Protein AF-A0A538LKR3-F1 (afdb_monomer_lite)

Structure (mmCIF, N/CA/C/O backbone):
data_AF-A0A538LKR3-F1
#
_entry.id   AF-A0A538LKR3-F1
#
loop_
_atom_site.group_PDB
_atom_site.id
_atom_site.type_symbol
_atom_site.label_atom_id
_atom_site.label_alt_id
_atom_site.label_comp_id
_atom_site.label_asym_id
_atom_site.label_entity_id
_atom_site.label_seq_id
_atom_site.pdbx_PDB_ins_code
_atom_site.Cartn_x
_atom_site.Cartn_y
_atom_site.Cartn_z
_atom_site.occupancy
_atom_site.B_iso_or_equiv
_atom_site.auth_seq_id
_atom_site.auth_comp_id
_atom_site.auth_asym_id
_atom_site.auth_atom_id
_atom_site.pdbx_PDB_model_num
ATOM 1 N N . MET A 1 1 ? -20.207 -31.626 34.978 1.00 33.91 1 MET A N 1
ATOM 2 C CA . MET A 1 1 ? -19.934 -33.040 35.337 1.00 33.91 1 MET A CA 1
ATOM 3 C C . MET A 1 1 ? -20.297 -33.873 34.110 1.00 33.91 1 MET A C 1
ATOM 5 O O . MET A 1 1 ? -21.432 -33.757 33.696 1.00 33.91 1 MET A O 1
ATOM 9 N N . GLY A 1 2 ? -19.471 -34.631 33.392 1.00 30.22 2 GLY A N 1
ATOM 10 C CA . GLY A 1 2 ? -18.113 -35.141 33.570 1.00 30.22 2 GLY A CA 1
ATOM 11 C C . GLY A 1 2 ? -18.067 -36.587 33.031 1.00 30.22 2 GLY A C 1
ATOM 12 O O . GLY A 1 2 ? -18.877 -37.388 33.490 1.00 30.22 2 GLY A O 1
ATOM 13 N N . ARG A 1 3 ? -17.077 -36.884 32.160 1.00 31.75 3 ARG A N 1
ATOM 14 C CA . ARG A 1 3 ? -16.625 -38.181 31.562 1.00 31.75 3 ARG A CA 1
ATOM 15 C C . ARG A 1 3 ? -17.165 -38.513 30.153 1.00 31.75 3 ARG A C 1
ATOM 17 O O . ARG A 1 3 ? -18.344 -38.321 29.920 1.00 31.75 3 ARG A O 1
ATOM 24 N N . SER A 1 4 ? -16.430 -39.104 29.200 1.00 30.70 4 SER A N 1
ATOM 25 C CA . SER A 1 4 ? -14.990 -39.306 28.914 1.00 30.70 4 SER A CA 1
ATOM 26 C C . SER A 1 4 ? -14.868 -40.082 27.578 1.00 30.70 4 SER A C 1
ATOM 28 O O . SER A 1 4 ? -15.632 -41.010 27.354 1.00 30.70 4 SER A O 1
ATOM 30 N N . TRP A 1 5 ? -13.887 -39.698 26.757 1.00 27.80 5 TRP A N 1
ATOM 31 C CA . TRP A 1 5 ? -13.197 -40.329 25.612 1.00 27.80 5 TRP A CA 1
ATOM 32 C C . TRP A 1 5 ? -13.298 -41.854 25.360 1.00 27.80 5 TRP A C 1
ATOM 34 O O . TRP A 1 5 ? -13.053 -42.623 26.285 1.00 27.80 5 TRP A O 1
ATOM 44 N N . ALA A 1 6 ? -13.462 -42.270 24.086 1.00 30.02 6 ALA A N 1
ATOM 45 C CA . ALA A 1 6 ? -12.435 -42.955 23.259 1.00 30.02 6 ALA A CA 1
ATOM 46 C C . ALA A 1 6 ? -12.996 -43.580 21.949 1.00 30.02 6 ALA A C 1
ATOM 48 O O . ALA A 1 6 ? -14.015 -44.254 21.978 1.00 30.02 6 ALA A O 1
ATOM 49 N N . ASN A 1 7 ? -12.238 -43.385 20.857 1.00 29.30 7 ASN A N 1
ATOM 50 C CA . ASN A 1 7 ? -12.043 -44.210 19.647 1.00 29.30 7 ASN A CA 1
ATOM 51 C C . ASN A 1 7 ? -13.232 -44.706 18.800 1.00 29.30 7 ASN A C 1
ATOM 53 O O . ASN A 1 7 ? -13.987 -45.563 19.226 1.00 29.30 7 ASN A O 1
ATOM 57 N N . ASP A 1 8 ? -13.230 -44.324 17.513 1.00 29.48 8 ASP A N 1
ATOM 58 C CA . ASP A 1 8 ? -13.159 -45.321 16.433 1.00 29.48 8 ASP A CA 1
ATOM 59 C C . ASP A 1 8 ? -12.598 -44.721 15.130 1.00 29.48 8 ASP A C 1
ATOM 61 O O . ASP A 1 8 ? -13.181 -43.856 14.476 1.00 29.48 8 ASP A O 1
ATOM 65 N N . LEU A 1 9 ? -11.401 -45.195 14.779 1.00 29.59 9 LEU A N 1
ATOM 66 C CA . LEU A 1 9 ? -10.725 -44.997 13.503 1.00 29.59 9 LEU A CA 1
ATOM 67 C C . LEU A 1 9 ? -11.064 -46.165 12.567 1.00 29.59 9 LEU A C 1
ATOM 69 O O . LEU A 1 9 ? -11.116 -47.315 12.990 1.00 29.59 9 LEU A O 1
ATOM 73 N N . ALA A 1 10 ? -11.098 -45.839 11.273 1.00 28.42 10 ALA A N 1
ATOM 74 C CA . ALA A 1 10 ? -11.011 -46.716 10.100 1.00 28.42 10 ALA A CA 1
ATOM 75 C C . ALA A 1 10 ? -12.332 -47.207 9.476 1.00 28.42 10 ALA A C 1
ATOM 77 O O . ALA A 1 10 ? -13.024 -48.069 10.004 1.00 28.42 10 ALA A O 1
ATOM 78 N N . ARG A 1 11 ? -12.558 -46.804 8.214 1.00 29.16 11 ARG A N 1
ATOM 79 C CA . ARG A 1 11 ? -12.296 -47.651 7.024 1.00 29.16 11 ARG A CA 1
ATOM 80 C C . ARG A 1 11 ? -12.716 -46.921 5.737 1.00 29.16 11 ARG A C 1
ATOM 82 O O . ARG A 1 11 ? -13.858 -47.006 5.304 1.00 29.16 11 ARG A O 1
ATOM 89 N N . PHE A 1 12 ? -11.762 -46.268 5.072 1.00 29.89 12 PHE A N 1
ATOM 90 C CA . PHE A 1 12 ? -11.895 -45.924 3.652 1.00 29.89 12 PHE A CA 1
ATOM 91 C C . PHE A 1 12 ? -11.594 -47.173 2.807 1.00 29.89 12 PHE A C 1
ATOM 93 O O . PHE A 1 12 ? -10.467 -47.671 2.808 1.00 29.89 12 PHE A O 1
ATOM 100 N N . ARG A 1 13 ? -12.598 -47.692 2.089 1.00 32.00 13 ARG A N 1
ATOM 101 C CA . ARG A 1 13 ? -12.409 -48.671 1.005 1.00 32.00 13 ARG A CA 1
ATOM 102 C C . ARG A 1 13 ? -11.937 -47.936 -0.256 1.00 32.00 13 ARG A C 1
ATOM 104 O O . ARG A 1 13 ? -12.568 -46.976 -0.683 1.00 32.00 13 ARG A O 1
ATOM 111 N N . LYS A 1 14 ? -10.821 -48.399 -0.829 1.00 30.28 14 LYS A N 1
ATOM 112 C CA . LYS A 1 14 ? -10.263 -47.965 -2.120 1.00 30.28 14 LYS A CA 1
ATOM 113 C C . LYS A 1 14 ? -11.127 -48.479 -3.280 1.00 30.28 14 LYS A C 1
ATOM 115 O O . LYS A 1 14 ? -11.515 -49.644 -3.264 1.00 30.28 14 LYS A O 1
ATOM 120 N N . ILE A 1 15 ? -11.342 -47.642 -4.294 1.00 30.09 15 ILE A N 1
ATOM 121 C CA . ILE A 1 15 ? -11.789 -48.044 -5.638 1.00 30.09 15 ILE A CA 1
ATOM 1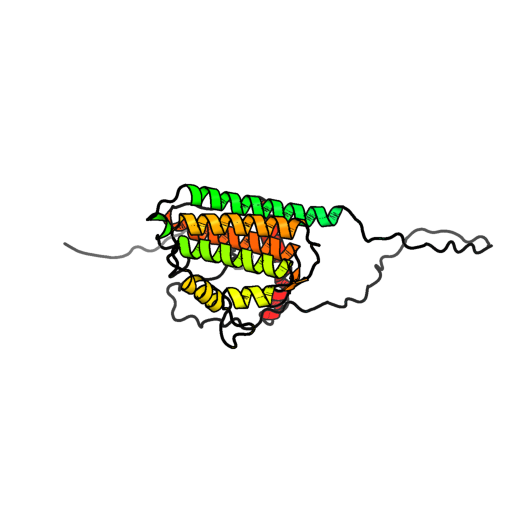22 C C . ILE A 1 15 ? -10.536 -48.051 -6.545 1.00 30.09 15 ILE A C 1
ATOM 124 O O . ILE A 1 15 ? -9.783 -47.076 -6.482 1.00 30.09 15 ILE A O 1
ATOM 128 N N . PRO A 1 16 ? -10.245 -49.113 -7.324 1.00 30.91 16 PRO A N 1
ATOM 129 C CA . PRO A 1 16 ? -9.064 -49.177 -8.197 1.00 30.91 16 PRO A CA 1
ATOM 130 C C . PRO A 1 16 ? -9.260 -48.412 -9.519 1.00 30.91 16 PRO A C 1
ATOM 132 O O . PRO A 1 16 ? -10.369 -48.379 -10.045 1.00 30.91 16 PRO A O 1
ATOM 135 N N . THR A 1 17 ? -8.181 -47.863 -10.090 1.00 40.88 17 THR A N 1
ATOM 136 C CA . THR A 1 17 ? -8.126 -47.394 -11.490 1.00 40.88 17 THR A CA 1
ATOM 137 C C . THR A 1 17 ? -7.071 -48.170 -12.289 1.00 40.88 17 THR A C 1
ATOM 139 O O . THR A 1 17 ? -5.957 -48.389 -11.807 1.00 40.88 17 THR A O 1
ATOM 142 N N . ASP A 1 18 ? -7.429 -48.555 -13.518 1.00 35.12 18 ASP A N 1
ATOM 143 C CA . ASP A 1 18 ? -6.670 -49.405 -14.454 1.00 35.12 18 ASP A CA 1
ATOM 144 C C . ASP A 1 18 ? -5.527 -48.679 -15.187 1.00 35.12 18 ASP A C 1
ATOM 146 O O . ASP A 1 18 ? -5.525 -48.572 -16.411 1.00 35.12 18 ASP A O 1
ATOM 150 N N . THR A 1 19 ? -4.516 -48.183 -14.471 1.00 41.34 19 THR A N 1
ATOM 151 C CA . THR A 1 19 ? -3.299 -47.673 -15.146 1.00 41.34 19 THR A CA 1
ATOM 152 C C . THR A 1 19 ? -1.966 -48.005 -14.482 1.00 41.34 19 THR A C 1
ATOM 154 O O . THR A 1 19 ? -0.949 -47.490 -14.929 1.00 41.34 19 THR A O 1
ATOM 157 N N . GLY A 1 20 ? -1.914 -48.898 -13.485 1.00 38.34 20 GLY A N 1
ATOM 158 C CA . GLY A 1 20 ? -0.680 -49.629 -13.132 1.00 38.34 20 GLY A CA 1
ATOM 159 C C . GLY A 1 20 ? 0.608 -48.808 -12.929 1.00 38.34 20 GLY A C 1
ATOM 160 O O . GLY A 1 20 ? 1.693 -49.357 -13.086 1.00 38.34 20 GLY A O 1
ATOM 161 N N . SER A 1 21 ? 0.516 -47.518 -12.585 1.00 33.09 21 SER A N 1
ATOM 162 C CA . SER A 1 21 ? 1.667 -46.617 -12.501 1.00 33.09 21 SER A CA 1
ATOM 163 C C . SER A 1 21 ? 1.695 -45.935 -11.138 1.00 33.09 21 SER A C 1
ATOM 165 O O . SER A 1 21 ? 0.822 -45.140 -10.788 1.00 33.09 21 SER A O 1
ATOM 167 N N . THR A 1 22 ? 2.701 -46.270 -10.333 1.00 29.98 22 THR A N 1
ATOM 168 C CA . THR A 1 22 ? 2.942 -45.669 -9.021 1.00 29.98 22 THR A CA 1
ATOM 169 C C . THR A 1 22 ? 3.760 -44.391 -9.172 1.00 29.98 22 THR A C 1
ATOM 171 O O . THR A 1 22 ? 4.986 -44.432 -9.157 1.00 29.98 22 THR A O 1
ATOM 174 N N . CYS A 1 23 ? 3.076 -43.252 -9.258 1.00 25.36 23 CYS A N 1
ATOM 175 C CA . CYS A 1 23 ? 3.652 -41.945 -8.956 1.00 25.36 23 CYS A CA 1
ATOM 176 C C . CYS A 1 23 ? 2.798 -41.303 -7.860 1.00 25.36 23 CYS A C 1
ATOM 178 O O . CYS A 1 23 ? 1.656 -40.911 -8.088 1.00 25.36 23 CYS A O 1
ATOM 180 N N . THR A 1 24 ? 3.335 -41.220 -6.645 1.00 29.91 24 THR A N 1
ATOM 181 C CA . THR A 1 24 ? 2.771 -40.405 -5.565 1.00 29.91 24 THR A CA 1
ATOM 182 C C . THR A 1 24 ? 2.858 -38.934 -5.962 1.00 29.91 24 THR A C 1
ATOM 184 O O . THR A 1 24 ? 3.902 -38.306 -5.803 1.00 29.91 24 THR A O 1
ATOM 187 N N . GLY A 1 25 ? 1.770 -38.393 -6.510 1.00 25.14 25 GLY A N 1
ATOM 188 C CA . GLY A 1 25 ? 1.630 -36.960 -6.750 1.00 25.14 25 GLY A CA 1
ATOM 189 C C . GLY A 1 25 ? 1.581 -36.186 -5.425 1.00 25.14 25 GLY A C 1
ATOM 190 O O . GLY A 1 25 ? 0.940 -36.653 -4.474 1.00 25.14 25 GLY A O 1
ATOM 191 N N . PRO A 1 26 ? 2.226 -35.012 -5.318 1.00 28.70 26 PRO A N 1
ATOM 192 C CA . PRO A 1 26 ? 1.984 -34.122 -4.199 1.00 28.70 26 PRO A CA 1
ATOM 193 C C . PRO A 1 26 ? 0.534 -33.636 -4.235 1.00 28.70 26 PRO A C 1
ATOM 195 O O . PRO A 1 26 ? -0.005 -33.254 -5.274 1.00 28.70 26 PRO A O 1
ATOM 198 N N . ARG A 1 27 ? -0.083 -33.688 -3.058 1.00 26.11 27 ARG A N 1
ATOM 199 C CA . ARG A 1 27 ? -1.421 -33.190 -2.746 1.00 26.11 27 ARG A CA 1
ATOM 200 C C . ARG A 1 27 ? -1.532 -31.705 -3.107 1.00 26.11 27 ARG A C 1
ATOM 202 O O . ARG A 1 27 ? -0.535 -30.993 -3.055 1.00 26.11 27 ARG A O 1
ATOM 209 N N . LEU A 1 28 ? -2.753 -31.283 -3.442 1.00 25.23 28 LEU A N 1
ATOM 210 C CA . LEU A 1 28 ? -3.196 -29.897 -3.641 1.00 25.23 28 LEU A CA 1
ATOM 211 C C . LEU A 1 28 ? -2.360 -28.895 -2.825 1.00 25.23 28 LEU A C 1
ATOM 213 O O . LEU A 1 28 ? -2.529 -28.784 -1.613 1.00 25.23 28 LEU A O 1
ATOM 217 N N . PHE A 1 29 ? -1.457 -28.181 -3.498 1.00 22.53 29 PHE A N 1
ATOM 218 C CA . PHE A 1 29 ? -0.765 -27.034 -2.925 1.00 22.53 29 PHE A CA 1
ATOM 219 C C . PHE A 1 29 ? -1.620 -25.797 -3.175 1.00 22.53 29 PHE A C 1
ATOM 221 O O . PHE A 1 29 ? -1.718 -25.300 -4.298 1.00 22.53 29 PHE A O 1
ATOM 228 N N . THR A 1 30 ? -2.248 -25.307 -2.112 1.00 23.48 30 THR A N 1
ATOM 229 C CA . THR A 1 30 ? -2.778 -23.950 -2.030 1.00 23.48 30 THR A CA 1
ATOM 230 C C . THR A 1 30 ? -1.602 -22.994 -2.224 1.00 23.48 30 THR A C 1
ATOM 232 O O . THR A 1 30 ? -0.723 -22.893 -1.369 1.00 23.48 30 THR A O 1
ATOM 235 N N . TRP A 1 31 ? -1.534 -22.333 -3.378 1.00 21.67 31 TRP A N 1
ATOM 236 C CA . TRP A 1 31 ? -0.550 -21.283 -3.623 1.00 21.67 31 TRP A CA 1
ATOM 237 C C . TRP A 1 31 ? -0.965 -20.030 -2.849 1.00 21.67 31 TRP A C 1
ATOM 239 O O . TRP A 1 31 ? -1.736 -19.208 -3.336 1.00 21.67 31 TRP A O 1
ATOM 249 N N . CYS A 1 32 ? -0.463 -19.897 -1.624 1.00 22.39 32 CYS A N 1
ATOM 250 C CA . CYS A 1 32 ? -0.520 -18.653 -0.870 1.00 22.39 32 CYS A CA 1
ATOM 251 C C . CYS A 1 32 ? 0.676 -17.782 -1.276 1.00 22.39 32 CYS A C 1
ATOM 253 O O . CYS A 1 32 ? 1.814 -18.071 -0.913 1.00 22.39 32 CYS A O 1
ATOM 255 N N . ILE A 1 33 ? 0.423 -16.707 -2.022 1.00 22.81 33 ILE A N 1
ATOM 256 C CA . ILE A 1 33 ? 1.362 -15.586 -2.122 1.00 22.81 33 ILE A CA 1
ATOM 257 C C . ILE A 1 33 ? 1.185 -14.783 -0.829 1.00 22.81 33 ILE A C 1
ATOM 259 O O . ILE A 1 33 ? 0.236 -14.020 -0.692 1.00 22.81 33 ILE A O 1
ATOM 263 N N . THR A 1 34 ? 2.043 -15.023 0.158 1.00 26.38 34 THR A N 1
ATOM 264 C CA . THR A 1 34 ? 2.019 -14.322 1.447 1.00 26.38 34 THR A CA 1
ATOM 265 C C . THR A 1 34 ? 2.971 -13.135 1.402 1.00 26.38 34 THR A C 1
ATOM 267 O O . THR A 1 34 ? 4.184 -13.338 1.312 1.00 26.38 34 THR A O 1
ATOM 270 N N . ALA A 1 35 ? 2.440 -11.911 1.489 1.00 26.62 35 ALA A N 1
ATOM 271 C CA . ALA A 1 35 ? 3.207 -10.828 2.099 1.00 26.62 35 ALA A CA 1
ATOM 272 C C . ALA A 1 35 ? 3.276 -11.057 3.618 1.00 26.62 35 ALA A C 1
ATOM 274 O O . ALA A 1 35 ? 2.506 -11.837 4.181 1.00 26.62 35 ALA A O 1
ATOM 275 N N . SER A 1 36 ? 4.308 -10.469 4.212 1.00 31.64 36 SER A N 1
ATOM 276 C CA . SER A 1 36 ? 4.886 -10.796 5.515 1.00 31.64 36 SER A CA 1
ATOM 277 C C . SER A 1 36 ? 3.912 -10.663 6.700 1.00 31.64 36 SER A C 1
ATOM 279 O O . SER A 1 36 ? 2.898 -9.981 6.611 1.00 31.64 36 SER A O 1
ATOM 281 N N . LYS A 1 37 ? 4.283 -11.309 7.817 1.00 31.97 37 LYS A N 1
ATOM 282 C CA . LYS A 1 37 ? 3.535 -11.596 9.068 1.00 31.97 37 LYS A CA 1
ATOM 283 C C . LYS A 1 37 ? 2.465 -12.707 8.993 1.00 31.97 37 LYS A C 1
ATOM 285 O O . LYS A 1 37 ? 1.270 -12.475 9.127 1.00 31.97 37 LYS A O 1
ATOM 290 N N . ILE A 1 38 ? 2.921 -13.966 8.924 1.00 33.41 38 ILE A N 1
ATOM 291 C CA . ILE A 1 38 ? 2.176 -15.123 9.462 1.00 33.41 38 ILE A CA 1
ATOM 292 C C . ILE A 1 38 ? 2.889 -15.606 10.728 1.00 33.41 38 ILE A C 1
ATOM 294 O O . ILE A 1 38 ? 4.030 -16.067 10.676 1.00 33.41 38 ILE A O 1
ATOM 298 N N . GLY A 1 39 ? 2.203 -15.503 11.865 1.00 29.73 39 GLY A N 1
ATOM 299 C CA . GLY A 1 39 ? 2.618 -16.102 13.128 1.00 29.73 39 GLY A CA 1
ATOM 300 C C . GLY A 1 39 ? 2.533 -17.635 13.105 1.00 29.73 39 GLY A C 1
ATOM 301 O O . GLY A 1 39 ? 1.662 -18.229 12.475 1.00 29.73 39 GLY A O 1
ATOM 302 N N . ARG A 1 40 ? 3.494 -18.249 13.804 1.00 31.89 40 ARG A N 1
ATOM 303 C CA . ARG A 1 40 ? 3.718 -19.680 14.092 1.00 31.89 40 ARG A CA 1
ATOM 304 C C . ARG A 1 40 ? 2.494 -20.603 13.952 1.00 31.89 40 ARG A C 1
ATOM 306 O O . ARG A 1 40 ? 1.591 -20.578 14.783 1.00 31.89 40 ARG A O 1
ATOM 313 N N . SER A 1 41 ? 2.562 -21.543 13.004 1.00 31.41 41 SER A N 1
ATOM 314 C CA . SER A 1 41 ? 1.842 -22.819 13.144 1.00 31.41 41 SER A CA 1
ATOM 315 C C . SER A 1 41 ? 2.547 -23.703 14.187 1.00 31.41 41 SER A C 1
ATOM 317 O O . SER A 1 41 ? 3.732 -23.509 14.458 1.00 31.41 41 SER A O 1
ATOM 319 N N . CYS A 1 42 ? 1.818 -24.645 14.784 1.00 30.52 42 CYS A N 1
ATOM 320 C CA . CYS A 1 42 ? 2.110 -25.398 16.014 1.00 30.52 42 CYS A CA 1
ATOM 321 C C . CYS A 1 42 ? 3.353 -26.330 16.019 1.00 30.52 42 CYS A C 1
ATOM 323 O O . CYS A 1 42 ? 3.335 -27.364 16.682 1.00 30.52 42 CYS A O 1
ATOM 325 N N . GLY A 1 43 ? 4.435 -26.000 15.314 1.00 33.28 43 GLY A N 1
ATOM 326 C CA . GLY A 1 43 ? 5.652 -26.807 15.217 1.00 33.28 43 GLY A CA 1
ATOM 327 C C . GLY A 1 43 ? 6.919 -26.019 15.546 1.00 33.28 43 GLY A C 1
ATOM 328 O O . GLY A 1 43 ? 7.671 -25.685 14.642 1.00 33.28 43 GLY A O 1
ATOM 329 N N . GLY A 1 44 ? 7.171 -25.760 16.833 1.00 28.02 44 GLY A N 1
ATOM 330 C CA . GLY A 1 44 ? 8.482 -25.320 17.336 1.00 28.02 44 GLY A CA 1
ATOM 331 C C . GLY A 1 44 ? 8.997 -23.953 16.840 1.00 28.02 44 GLY A C 1
ATOM 332 O O . GLY A 1 44 ? 8.321 -23.243 16.093 1.00 28.02 44 GLY A O 1
ATOM 333 N N . PRO A 1 45 ? 10.182 -23.519 17.310 1.00 25.11 45 PRO A N 1
ATOM 334 C CA . PRO A 1 45 ? 10.760 -22.243 16.910 1.00 25.11 45 PRO A CA 1
ATOM 335 C C . PRO A 1 45 ? 11.284 -22.325 15.472 1.00 25.11 45 PRO A C 1
ATOM 337 O O . PRO A 1 45 ? 12.259 -23.015 15.195 1.00 25.11 45 PRO A O 1
ATOM 340 N N . VAL A 1 46 ? 10.636 -21.597 14.561 1.00 32.19 46 VAL A N 1
ATOM 341 C CA . VAL A 1 46 ? 11.168 -21.322 13.223 1.00 32.19 46 VAL A CA 1
ATOM 342 C C . VAL A 1 46 ? 12.154 -20.160 13.338 1.00 32.19 46 VAL A C 1
ATOM 344 O O . VAL A 1 46 ? 11.835 -19.118 13.917 1.00 32.19 46 VAL A O 1
ATOM 347 N N . GLU A 1 47 ? 13.361 -20.367 12.823 1.00 26.16 47 GLU A N 1
ATOM 348 C CA . GLU A 1 47 ? 14.438 -19.380 12.773 1.00 26.16 47 GLU A CA 1
ATOM 349 C C . GLU A 1 47 ? 13.989 -18.143 11.972 1.00 26.16 47 GLU A C 1
ATOM 351 O O . GLU A 1 47 ? 13.434 -18.257 10.877 1.00 26.16 47 GLU A O 1
ATOM 356 N N . LYS A 1 48 ? 14.164 -16.946 12.549 1.00 25.39 48 LYS A N 1
ATOM 357 C CA . LYS A 1 48 ? 13.758 -15.678 11.927 1.00 25.39 48 LYS A CA 1
ATOM 358 C C . LYS A 1 48 ? 14.658 -15.374 10.725 1.00 25.39 48 LYS A C 1
ATOM 360 O O . LYS A 1 48 ? 15.871 -15.269 10.873 1.00 25.39 48 LYS A O 1
ATOM 365 N N . TYR A 1 49 ? 14.056 -15.172 9.555 1.00 30.06 49 TYR A N 1
ATOM 366 C CA . TYR A 1 49 ? 14.758 -14.712 8.357 1.00 30.06 49 TYR A CA 1
ATOM 367 C C . TYR A 1 49 ? 15.094 -13.218 8.478 1.00 30.06 49 TYR A C 1
ATOM 369 O O . TYR A 1 49 ? 14.198 -12.385 8.597 1.00 30.06 49 TYR A O 1
ATOM 377 N N . SER A 1 50 ? 16.385 -12.884 8.447 1.00 29.55 50 SER A N 1
ATOM 378 C CA . SER A 1 50 ? 16.889 -11.507 8.386 1.00 29.55 50 SER A CA 1
ATOM 379 C C . SER A 1 50 ? 17.033 -11.078 6.922 1.00 29.55 50 SER A C 1
ATOM 381 O O . SER A 1 50 ? 17.739 -11.723 6.147 1.00 29.55 50 SER A O 1
ATOM 383 N N . SER A 1 51 ? 16.338 -10.011 6.522 1.00 31.88 51 SER A N 1
ATOM 384 C CA . SER A 1 51 ? 16.347 -9.468 5.157 1.00 31.88 51 SER A CA 1
ATOM 385 C C . SER A 1 51 ? 17.173 -8.180 5.092 1.00 31.88 51 SER A C 1
ATOM 387 O O . SER A 1 51 ? 16.604 -7.092 5.172 1.00 31.88 51 SER A O 1
ATOM 389 N N . SER A 1 52 ? 18.492 -8.291 4.915 1.00 27.41 52 SER A N 1
ATOM 390 C CA . SER A 1 52 ? 19.385 -7.134 4.728 1.00 27.41 52 SER A CA 1
ATOM 391 C C . SER A 1 52 ? 19.577 -6.695 3.273 1.00 27.41 52 SER A C 1
ATOM 393 O O . SER A 1 52 ? 20.003 -5.571 3.047 1.00 27.41 52 SER A O 1
ATOM 395 N N . ASP A 1 53 ? 19.248 -7.517 2.272 1.00 30.69 53 ASP A N 1
ATOM 396 C CA . ASP A 1 53 ? 19.681 -7.237 0.895 1.00 30.69 53 ASP A CA 1
ATOM 397 C C . ASP A 1 53 ? 18.636 -7.661 -0.139 1.00 30.69 53 ASP A C 1
ATOM 399 O O . ASP A 1 53 ? 18.572 -8.839 -0.461 1.00 30.69 53 ASP A O 1
ATOM 403 N N . ILE A 1 54 ? 17.830 -6.750 -0.705 1.00 36.94 54 ILE A N 1
ATOM 404 C CA . ILE A 1 54 ? 17.121 -6.970 -1.989 1.00 36.94 54 ILE A CA 1
ATOM 405 C C . ILE A 1 54 ? 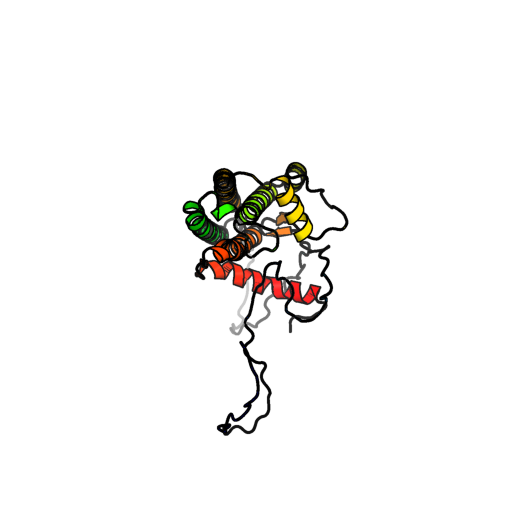17.839 -6.128 -3.047 1.00 36.94 54 ILE A C 1
ATOM 407 O O . ILE A 1 54 ? 17.921 -4.907 -2.968 1.00 36.94 54 ILE A O 1
ATOM 411 N N . ALA A 1 55 ? 18.423 -6.802 -4.032 1.00 37.94 55 ALA A N 1
ATOM 412 C CA . ALA A 1 55 ? 19.152 -6.162 -5.111 1.00 37.94 55 ALA A CA 1
ATOM 413 C C . ALA A 1 55 ? 18.197 -5.754 -6.236 1.00 37.94 55 ALA A C 1
ATOM 415 O O . ALA A 1 55 ? 17.683 -6.584 -6.985 1.00 37.94 55 ALA A O 1
ATOM 416 N N . GLY A 1 56 ? 18.038 -4.449 -6.403 1.00 33.22 56 GLY A N 1
ATOM 417 C CA . GLY A 1 56 ? 17.722 -3.841 -7.681 1.00 33.22 56 GLY A CA 1
ATOM 418 C C . GLY A 1 56 ? 18.974 -3.173 -8.221 1.00 33.22 56 GLY A C 1
ATOM 419 O O . GLY A 1 56 ? 19.147 -1.986 -7.998 1.00 33.22 56 GLY A O 1
ATOM 420 N N . ALA A 1 57 ? 19.822 -3.932 -8.913 1.00 35.25 57 ALA A N 1
ATOM 421 C CA . ALA A 1 57 ? 20.905 -3.418 -9.750 1.00 35.25 57 ALA A CA 1
ATOM 422 C C . ALA A 1 57 ? 21.529 -4.557 -10.573 1.00 35.25 57 ALA A C 1
ATOM 424 O O . ALA A 1 57 ? 22.633 -4.977 -10.278 1.00 35.25 57 ALA A O 1
ATOM 425 N N . HIS A 1 58 ? 20.852 -5.053 -11.612 1.00 32.16 58 HIS A N 1
ATOM 426 C CA . HIS A 1 58 ? 21.550 -5.738 -12.706 1.00 32.16 58 HIS A CA 1
ATOM 427 C C . HIS A 1 58 ? 20.896 -5.363 -14.038 1.00 32.16 58 HIS A C 1
ATOM 429 O O . HIS A 1 58 ? 19.815 -5.840 -14.387 1.00 32.16 58 HIS A O 1
ATOM 435 N N . SER A 1 59 ? 21.555 -4.472 -14.781 1.00 33.56 59 SER A N 1
ATOM 436 C CA . SER A 1 59 ? 21.473 -4.466 -16.236 1.00 33.56 59 SER A CA 1
ATOM 437 C C . SER A 1 59 ? 22.095 -5.775 -16.713 1.00 33.56 59 SER A C 1
ATOM 439 O O . SER A 1 59 ? 23.304 -5.966 -16.616 1.00 33.56 59 SER A O 1
ATOM 441 N N . CYS A 1 60 ? 21.278 -6.713 -17.182 1.00 25.30 60 CYS A N 1
ATOM 442 C CA . CYS A 1 60 ? 21.817 -7.805 -17.977 1.00 25.30 60 CYS A CA 1
ATOM 443 C C . CYS A 1 60 ? 22.232 -7.221 -19.330 1.00 25.30 60 CYS A C 1
ATOM 445 O O . CYS A 1 60 ? 21.373 -6.950 -20.170 1.00 25.30 60 CYS A O 1
ATOM 447 N N . ASP A 1 61 ? 23.537 -7.054 -19.539 1.00 31.30 61 ASP A N 1
ATOM 448 C CA . ASP A 1 61 ? 24.114 -6.968 -20.877 1.00 31.30 61 ASP A CA 1
ATOM 449 C C . ASP A 1 61 ? 23.906 -8.319 -21.567 1.00 31.30 61 ASP A C 1
ATOM 451 O O . ASP A 1 61 ? 24.696 -9.253 -21.442 1.00 31.30 61 ASP A O 1
ATOM 455 N N . CYS A 1 62 ? 22.789 -8.454 -22.279 1.00 27.00 62 CYS A N 1
ATOM 456 C CA . CYS A 1 62 ? 22.648 -9.499 -23.280 1.00 27.00 62 CYS A CA 1
ATOM 457 C C . CYS A 1 62 ? 23.230 -8.956 -24.590 1.00 27.00 62 CYS A C 1
ATOM 459 O O . CYS A 1 62 ? 22.649 -8.017 -25.145 1.00 27.00 62 CYS A O 1
ATOM 461 N N . PRO A 1 63 ? 24.320 -9.524 -25.144 1.00 31.23 63 PRO A N 1
ATOM 462 C CA . PRO A 1 63 ? 24.680 -9.217 -26.516 1.00 31.23 63 PRO A CA 1
ATOM 463 C C . PRO A 1 63 ? 23.512 -9.663 -27.395 1.00 31.23 63 PRO A C 1
ATOM 465 O O . PRO A 1 63 ? 23.050 -10.803 -27.303 1.00 31.23 63 PRO A O 1
ATOM 468 N N . ALA A 1 64 ? 23.006 -8.744 -28.216 1.00 31.22 64 ALA A N 1
ATOM 469 C CA . ALA A 1 64 ? 21.954 -9.007 -29.180 1.00 31.22 64 ALA A CA 1
ATOM 470 C C . ALA A 1 64 ? 22.337 -10.219 -30.045 1.00 31.22 64 ALA A C 1
ATOM 472 O O . ALA A 1 64 ? 23.115 -10.112 -30.994 1.00 31.22 64 ALA A O 1
ATOM 473 N N . ARG A 1 65 ? 21.802 -11.401 -29.725 1.00 30.50 65 ARG A N 1
ATOM 474 C CA . ARG A 1 65 ? 21.875 -12.540 -30.636 1.00 30.50 65 ARG A CA 1
ATOM 475 C C . ARG A 1 65 ? 20.903 -12.262 -31.770 1.00 30.50 65 ARG A C 1
ATOM 477 O O . ARG A 1 65 ? 19.690 -12.289 -31.583 1.00 30.50 65 ARG A O 1
ATOM 484 N N . ALA A 1 66 ? 21.464 -11.985 -32.945 1.00 34.19 66 ALA A N 1
ATOM 485 C CA . ALA A 1 66 ? 20.719 -11.916 -34.188 1.00 34.19 66 ALA A CA 1
ATOM 486 C C . ALA A 1 66 ? 19.873 -13.187 -34.353 1.00 34.19 66 ALA A C 1
ATOM 488 O O . ALA A 1 66 ? 20.366 -14.309 -34.204 1.00 34.19 66 ALA A O 1
ATOM 489 N N . ASN A 1 67 ? 18.594 -12.983 -34.646 1.00 32.88 67 ASN A N 1
ATOM 490 C CA . ASN A 1 67 ? 17.600 -14.023 -34.846 1.00 32.88 67 ASN A CA 1
ATOM 491 C C . ASN A 1 67 ? 17.998 -14.862 -36.078 1.00 32.88 67 ASN A C 1
ATOM 493 O O . ASN A 1 67 ? 17.712 -14.488 -37.212 1.00 32.88 67 ASN A O 1
ATOM 497 N N . ARG A 1 68 ? 18.729 -15.968 -35.885 1.00 35.94 68 ARG A N 1
ATOM 498 C CA . ARG A 1 68 ? 19.045 -16.923 -36.956 1.00 35.94 68 ARG A CA 1
ATOM 499 C C . ARG A 1 68 ? 17.917 -17.946 -37.058 1.00 35.94 68 ARG A C 1
ATOM 501 O O . ARG A 1 68 ? 17.943 -18.968 -36.377 1.00 35.94 68 ARG A O 1
ATOM 508 N N . ARG A 1 69 ? 16.963 -17.705 -37.956 1.00 34.34 69 ARG A N 1
ATOM 509 C CA . ARG A 1 69 ? 16.265 -18.785 -38.668 1.00 34.34 69 ARG A CA 1
ATOM 510 C C . ARG A 1 69 ? 16.304 -18.510 -40.176 1.00 34.34 69 ARG A C 1
ATOM 512 O O . ARG A 1 69 ? 16.245 -17.345 -40.559 1.00 34.34 69 ARG A O 1
ATOM 519 N N . PRO A 1 70 ? 16.488 -19.542 -41.019 1.00 32.16 70 PRO A N 1
ATOM 520 C CA . PRO A 1 70 ? 16.928 -19.378 -42.399 1.00 32.16 70 PRO A CA 1
ATOM 521 C C . PRO A 1 70 ? 15.762 -19.016 -43.321 1.00 32.16 70 PRO A C 1
ATOM 523 O O . PRO A 1 70 ? 14.677 -19.586 -43.220 1.00 32.16 70 PRO A O 1
ATOM 526 N N . HIS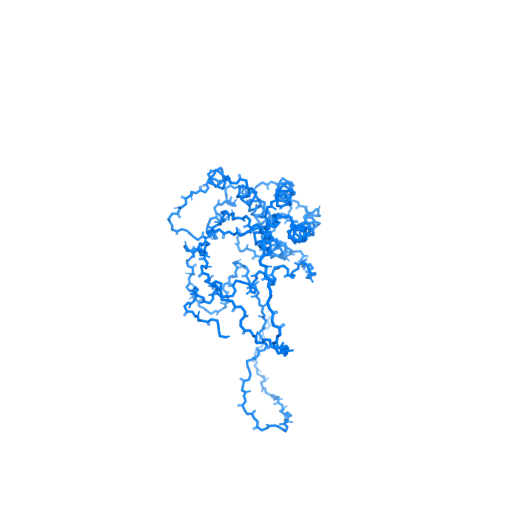 A 1 71 ? 16.020 -18.099 -44.251 1.00 34.84 71 HIS A N 1
ATOM 527 C CA . HIS A 1 71 ? 15.151 -17.816 -45.386 1.00 34.84 71 HIS A CA 1
ATOM 528 C C . HIS A 1 71 ? 15.162 -18.994 -46.370 1.00 34.84 71 HIS A C 1
ATOM 530 O O . HIS A 1 71 ? 16.230 -19.432 -46.792 1.00 34.84 71 HIS A O 1
ATOM 536 N N . ALA A 1 72 ? 13.982 -19.451 -46.788 1.00 34.78 72 ALA A N 1
ATOM 537 C CA . ALA A 1 72 ? 13.807 -20.200 -48.026 1.00 34.78 72 ALA A CA 1
ATOM 538 C C . ALA A 1 72 ? 13.030 -19.309 -49.002 1.00 34.78 72 ALA A C 1
ATOM 540 O O . ALA A 1 72 ? 11.845 -19.047 -48.817 1.00 34.78 72 ALA A O 1
ATOM 541 N N . GLY A 1 73 ? 13.734 -18.802 -50.007 1.00 32.91 73 GLY A N 1
ATOM 542 C CA . GLY A 1 73 ? 13.190 -18.000 -51.096 1.00 32.91 73 GLY A CA 1
ATOM 543 C C . GLY A 1 73 ? 14.260 -17.895 -52.169 1.00 32.91 73 GLY A C 1
ATOM 544 O O . GLY A 1 73 ? 15.155 -17.063 -52.079 1.00 32.91 73 GLY A O 1
ATOM 545 N N . GLN A 1 74 ? 14.226 -18.831 -53.112 1.00 33.09 74 GLN A N 1
ATOM 546 C CA . GLN A 1 74 ? 15.159 -18.933 -54.230 1.00 33.09 74 GLN A CA 1
ATOM 547 C C . GLN A 1 74 ? 15.023 -17.706 -55.147 1.00 33.09 74 GLN A C 1
ATOM 549 O O . GLN A 1 74 ? 13.914 -17.369 -55.548 1.00 33.09 74 GLN A O 1
ATOM 554 N N . PHE A 1 75 ? 16.142 -17.081 -55.524 1.00 32.28 75 PHE A N 1
ATOM 555 C CA . PHE A 1 75 ? 16.223 -16.168 -56.668 1.00 32.28 75 PHE A CA 1
ATOM 556 C C . PHE A 1 75 ? 17.495 -16.475 -57.473 1.00 32.28 75 PHE A C 1
ATOM 558 O O . PHE A 1 75 ? 18.593 -16.542 -56.921 1.00 32.28 75 PHE A O 1
ATOM 565 N N . HIS A 1 76 ? 17.317 -16.706 -58.776 1.00 30.44 76 HIS A N 1
ATOM 566 C CA . HIS A 1 76 ? 18.378 -16.939 -59.763 1.00 30.44 76 HIS A CA 1
ATOM 567 C C . HIS A 1 76 ? 19.143 -15.641 -60.117 1.00 30.44 76 HIS A C 1
ATOM 569 O O . HIS A 1 76 ? 18.577 -14.554 -59.983 1.00 30.44 76 HIS A O 1
ATOM 575 N N . PRO A 1 77 ? 20.409 -15.722 -60.585 1.00 35.50 77 PRO A N 1
ATOM 576 C CA . PRO A 1 77 ? 21.275 -14.560 -60.789 1.00 35.50 77 PRO A CA 1
ATOM 577 C C . PRO A 1 77 ? 21.176 -13.985 -62.210 1.00 35.50 77 PRO A C 1
ATOM 579 O O . PRO A 1 77 ? 21.145 -14.728 -63.188 1.00 35.50 77 PRO A O 1
ATOM 582 N N . GLY A 1 78 ? 21.209 -12.653 -62.325 1.00 29.45 78 GLY A N 1
ATOM 583 C CA . GLY A 1 78 ? 21.243 -11.955 -63.612 1.00 29.45 78 GLY A CA 1
ATOM 584 C C . GLY A 1 78 ? 21.570 -10.459 -63.523 1.00 29.45 78 GLY A C 1
ATOM 585 O O . GLY A 1 78 ? 20.703 -9.636 -63.776 1.00 29.45 78 GLY A O 1
ATOM 586 N N . THR A 1 79 ? 22.850 -10.139 -63.276 1.00 33.59 79 THR A N 1
ATOM 587 C CA . THR A 1 79 ? 23.594 -8.910 -63.684 1.00 33.59 79 THR A CA 1
ATOM 588 C C . THR A 1 79 ? 23.256 -7.513 -63.087 1.00 33.59 79 THR A C 1
ATOM 590 O O . THR A 1 79 ? 22.153 -7.285 -62.605 1.00 33.59 79 THR A O 1
ATOM 593 N N . PRO A 1 80 ? 24.249 -6.582 -63.043 1.00 45.97 80 PRO A N 1
ATOM 594 C CA . PRO A 1 80 ? 24.390 -5.550 -62.006 1.00 45.97 80 PRO A CA 1
ATOM 595 C C . PRO A 1 80 ? 24.143 -4.113 -62.504 1.00 45.97 80 PRO A C 1
ATOM 597 O O . PRO A 1 80 ? 24.318 -3.846 -63.687 1.00 45.97 80 PRO A O 1
ATOM 600 N N . ALA A 1 81 ? 23.856 -3.173 -61.591 1.00 31.47 81 ALA A N 1
ATOM 601 C CA . ALA A 1 81 ? 24.537 -1.868 -61.503 1.00 31.47 81 ALA A CA 1
ATOM 602 C C . ALA A 1 81 ? 23.867 -0.888 -60.518 1.00 31.47 81 ALA A C 1
ATOM 604 O O . ALA A 1 81 ? 22.650 -0.770 -60.439 1.00 31.47 81 ALA A O 1
ATOM 605 N N . MET A 1 82 ? 24.749 -0.110 -59.887 1.00 30.11 82 MET A N 1
ATOM 606 C CA . MET A 1 82 ? 24.567 1.202 -59.260 1.00 30.11 82 MET A CA 1
ATOM 607 C C . MET A 1 82 ? 23.931 1.296 -57.866 1.00 30.11 82 MET A C 1
ATOM 609 O O . MET A 1 82 ? 22.722 1.326 -57.658 1.00 30.11 82 MET A O 1
ATOM 613 N N . LEU A 1 83 ? 24.851 1.481 -56.912 1.00 38.31 83 LEU A N 1
ATOM 614 C CA . LEU A 1 83 ? 24.654 2.095 -55.609 1.00 38.31 83 LEU A CA 1
ATOM 615 C C . LEU A 1 83 ? 23.799 3.369 -55.703 1.00 38.31 83 LEU A C 1
ATOM 617 O O . LEU A 1 83 ? 24.240 4.394 -56.217 1.00 38.31 83 LEU A O 1
ATOM 621 N N . ALA A 1 84 ? 22.659 3.341 -55.025 1.00 32.12 84 ALA A N 1
ATOM 622 C CA . ALA A 1 84 ? 22.157 4.487 -54.287 1.00 32.12 84 ALA A CA 1
ATOM 623 C C . ALA A 1 84 ? 21.898 4.013 -52.852 1.00 32.12 84 ALA A C 1
ATOM 625 O O . ALA A 1 84 ? 20.811 3.542 -52.520 1.00 32.12 84 ALA A O 1
ATOM 626 N N . PHE A 1 85 ? 22.918 4.107 -51.991 1.00 30.86 85 PHE A N 1
ATOM 627 C CA . PHE A 1 85 ? 22.715 4.037 -50.545 1.00 30.86 85 PHE A CA 1
ATOM 628 C C . PHE A 1 85 ? 21.890 5.262 -50.140 1.00 30.86 85 PHE A C 1
ATOM 630 O O . PHE A 1 85 ? 22.419 6.314 -49.786 1.00 30.86 85 PHE A O 1
ATOM 637 N N . ARG A 1 86 ? 20.561 5.133 -50.190 1.00 33.06 86 ARG A N 1
ATOM 638 C CA . ARG A 1 86 ? 19.693 5.954 -49.353 1.00 33.06 86 ARG A CA 1
ATOM 639 C C . ARG A 1 86 ? 20.080 5.627 -47.919 1.00 33.06 86 ARG A C 1
ATOM 641 O O . ARG A 1 86 ? 19.750 4.559 -47.414 1.00 33.06 86 ARG A O 1
ATOM 648 N N . LEU A 1 87 ? 20.816 6.544 -47.296 1.00 36.12 87 LEU A N 1
ATOM 649 C CA . LEU A 1 87 ? 20.990 6.612 -45.853 1.00 36.12 87 LEU A CA 1
ATOM 650 C C . LEU A 1 87 ? 19.602 6.492 -45.226 1.00 36.12 87 LEU A C 1
ATOM 652 O O . LEU A 1 87 ? 18.810 7.438 -45.246 1.00 36.12 87 LEU A O 1
ATOM 656 N N . TRP A 1 88 ? 19.288 5.304 -44.719 1.00 32.44 88 TRP A N 1
ATOM 657 C CA . TRP A 1 88 ? 18.108 5.077 -43.910 1.00 32.44 88 TRP A CA 1
ATOM 658 C C . TRP A 1 88 ? 18.375 5.797 -42.591 1.00 32.44 88 TRP A C 1
ATOM 660 O O . TRP A 1 88 ? 18.983 5.264 -41.665 1.00 32.44 88 TRP A O 1
ATOM 670 N N . ARG A 1 89 ? 18.025 7.086 -42.555 1.00 35.44 89 ARG A N 1
ATOM 671 C CA . ARG A 1 89 ? 17.935 7.846 -41.314 1.00 35.44 89 ARG A CA 1
ATOM 672 C C . ARG A 1 89 ? 16.944 7.095 -40.436 1.00 35.44 89 ARG A C 1
ATOM 674 O O . ARG A 1 89 ? 15.774 6.979 -40.792 1.00 35.44 89 ARG A O 1
ATOM 681 N N . TRP A 1 90 ? 17.437 6.553 -39.328 1.00 35.41 90 TRP A N 1
ATOM 682 C CA . TRP A 1 90 ? 16.608 5.931 -38.306 1.00 35.41 90 TRP A CA 1
ATOM 683 C C . TRP A 1 90 ? 15.543 6.953 -37.878 1.00 35.41 90 TRP A C 1
ATOM 685 O O . TRP A 1 90 ? 15.918 8.045 -37.438 1.00 35.41 90 TRP A O 1
ATOM 695 N N . PRO A 1 91 ? 14.236 6.669 -38.021 1.00 34.66 91 PRO A N 1
ATOM 696 C CA . PRO A 1 91 ? 13.221 7.547 -37.470 1.00 34.66 91 PRO A CA 1
ATOM 697 C C . PRO A 1 91 ? 13.287 7.473 -35.942 1.00 34.66 91 PRO A C 1
ATOM 699 O O . PRO A 1 91 ? 13.623 6.440 -35.368 1.00 34.66 91 PRO A O 1
ATOM 702 N N . ALA A 1 92 ? 12.985 8.583 -35.277 1.00 41.03 92 ALA A N 1
ATOM 703 C CA . ALA A 1 92 ? 12.983 8.705 -33.828 1.00 41.03 92 ALA A CA 1
ATOM 704 C C . ALA A 1 92 ? 12.009 7.705 -33.164 1.00 41.03 92 ALA A C 1
ATOM 706 O O . ALA A 1 92 ? 10.822 7.981 -33.013 1.00 41.03 92 ALA A O 1
ATOM 707 N N . TRP A 1 93 ? 12.506 6.558 -32.698 1.00 40.66 93 TRP A N 1
ATOM 708 C CA . TRP A 1 93 ? 11.729 5.552 -31.953 1.00 40.66 93 TRP A CA 1
ATOM 709 C C . TRP A 1 93 ? 11.432 5.940 -30.490 1.00 40.66 93 TRP A C 1
ATOM 711 O O . TRP A 1 93 ? 11.192 5.079 -29.651 1.00 40.66 93 TRP A O 1
ATOM 721 N N . LEU A 1 94 ? 11.403 7.233 -30.156 1.00 42.78 94 LEU A N 1
ATOM 722 C CA . LEU A 1 94 ? 11.132 7.703 -28.790 1.00 42.78 94 LEU A CA 1
ATOM 723 C C . LEU A 1 94 ? 9.632 7.803 -28.443 1.00 42.78 94 LEU A C 1
ATOM 725 O O . LEU A 1 94 ? 9.299 8.098 -27.302 1.00 42.78 94 LEU A O 1
ATOM 729 N N . HIS A 1 95 ? 8.707 7.585 -29.385 1.00 45.91 95 HIS A N 1
ATOM 730 C CA . HIS A 1 95 ? 7.275 7.861 -29.173 1.00 45.91 95 HIS A CA 1
ATOM 731 C C . HIS A 1 95 ? 6.359 6.752 -29.732 1.00 45.91 95 HIS A C 1
ATOM 733 O O . HIS A 1 95 ? 5.571 6.980 -30.642 1.00 45.91 95 HIS A O 1
ATOM 739 N N . CYS A 1 96 ? 6.427 5.532 -29.188 1.00 40.09 96 CYS A N 1
ATOM 740 C CA . CYS A 1 96 ? 5.366 4.531 -29.399 1.00 40.09 96 CYS A CA 1
ATOM 741 C C . CYS A 1 96 ? 4.225 4.727 -28.372 1.00 40.09 96 CYS A C 1
ATOM 743 O O . CYS A 1 96 ? 4.450 4.511 -27.192 1.00 40.09 96 CYS A O 1
ATOM 745 N N . PRO A 1 97 ? 2.978 5.063 -28.738 1.00 52.81 97 PRO A N 1
ATOM 746 C CA . PRO A 1 97 ? 1.899 5.321 -27.766 1.00 52.81 97 PRO A CA 1
ATOM 747 C C . PRO A 1 97 ? 1.457 4.105 -26.917 1.00 52.81 97 PRO A C 1
ATOM 749 O O . PRO A 1 97 ? 0.696 4.258 -25.964 1.00 52.81 97 PRO A O 1
ATOM 752 N N . GLY A 1 98 ? 1.929 2.891 -27.221 1.00 61.59 98 GLY A N 1
ATOM 753 C CA . GLY A 1 98 ? 1.525 1.663 -26.525 1.00 61.59 98 GLY A CA 1
ATOM 754 C C . GLY A 1 98 ? 2.111 1.470 -25.120 1.00 61.59 98 GLY A C 1
ATOM 755 O O . GLY A 1 98 ? 1.476 0.821 -24.295 1.00 61.59 98 GLY A O 1
ATOM 756 N N . TRP A 1 99 ? 3.289 2.022 -24.808 1.00 63.28 99 TRP A N 1
ATOM 757 C CA . TRP A 1 99 ? 3.948 1.757 -23.516 1.00 63.28 99 TRP A CA 1
ATOM 758 C C . TRP A 1 99 ? 3.397 2.617 -22.374 1.00 63.28 99 TRP A C 1
ATOM 760 O O . TRP A 1 99 ? 3.187 2.100 -21.279 1.00 63.28 99 TRP A O 1
ATOM 770 N N . ARG A 1 100 ? 3.062 3.888 -22.638 1.00 70.00 100 ARG A N 1
ATOM 771 C CA . ARG A 1 100 ? 2.345 4.746 -21.676 1.00 70.00 100 ARG A CA 1
ATOM 772 C C . ARG A 1 100 ? 0.988 4.152 -21.286 1.00 70.00 100 ARG A C 1
ATOM 774 O O . ARG A 1 100 ? 0.663 4.112 -20.104 1.00 70.00 100 ARG A O 1
ATOM 781 N N . ARG A 1 101 ? 0.271 3.564 -22.253 1.00 81.38 101 ARG A N 1
ATOM 782 C CA . ARG A 1 101 ? -0.995 2.848 -22.010 1.00 81.38 101 ARG A CA 1
ATOM 783 C C . ARG A 1 101 ? -0.856 1.687 -21.022 1.00 81.38 101 ARG A C 1
ATOM 785 O O . ARG A 1 101 ? -1.794 1.410 -20.286 1.00 81.38 101 ARG A O 1
ATOM 792 N N . ILE A 1 102 ? 0.303 1.023 -20.972 1.00 85.81 102 ILE A N 1
ATOM 793 C CA . ILE A 1 102 ? 0.538 -0.068 -20.015 1.00 85.81 102 ILE A CA 1
ATOM 794 C C . ILE A 1 102 ? 0.623 0.472 -18.587 1.00 85.81 102 ILE A C 1
ATOM 796 O O . ILE A 1 102 ? 0.025 -0.123 -17.698 1.00 85.81 102 ILE A O 1
ATOM 800 N N . LEU A 1 103 ? 1.355 1.568 -18.352 1.00 92.88 103 LEU A N 1
ATOM 801 C CA . LEU A 1 103 ? 1.433 2.145 -17.007 1.00 92.88 103 LEU A CA 1
ATOM 802 C C . LEU A 1 103 ? 0.080 2.689 -16.565 1.00 92.88 103 LEU A C 1
ATOM 804 O O . LEU A 1 103 ? -0.348 2.381 -15.462 1.00 92.88 103 LEU A O 1
ATOM 808 N N . GLN A 1 104 ? -0.612 3.407 -17.449 1.00 93.19 104 GLN A N 1
ATOM 809 C CA . GLN A 1 104 ? -1.947 3.944 -17.182 1.00 93.19 104 GLN A CA 1
ATOM 810 C C . GLN A 1 104 ? -2.937 2.847 -16.775 1.00 93.19 104 GLN A C 1
ATOM 812 O O . GLN A 1 104 ? -3.654 3.016 -15.798 1.00 93.19 104 GLN A O 1
ATOM 817 N N . ALA A 1 105 ? -2.925 1.691 -17.449 1.00 94.62 105 ALA A N 1
ATOM 818 C CA . ALA A 1 105 ? -3.766 0.558 -17.061 1.00 94.62 105 ALA A CA 1
ATOM 819 C C . ALA A 1 105 ? -3.422 0.012 -15.661 1.00 94.62 105 ALA A C 1
ATOM 821 O O . ALA A 1 105 ? -4.321 -0.300 -14.888 1.00 94.62 105 ALA A O 1
ATOM 822 N N . ILE A 1 106 ? -2.130 -0.068 -15.310 1.00 97.25 106 ILE A N 1
ATOM 823 C CA . ILE A 1 106 ? -1.705 -0.504 -13.969 1.00 97.25 106 ILE A CA 1
ATOM 824 C C . ILE A 1 106 ? -2.116 0.531 -12.912 1.00 97.25 106 ILE A C 1
ATOM 826 O O . ILE A 1 106 ? -2.550 0.152 -11.830 1.00 97.25 106 ILE A O 1
ATOM 830 N N . VAL A 1 107 ? -1.989 1.828 -13.201 1.00 98.25 107 VAL A N 1
ATOM 831 C CA . VAL A 1 107 ? -2.378 2.883 -12.254 1.00 98.25 107 VAL A CA 1
ATOM 832 C C . VAL A 1 107 ? -3.895 2.940 -12.074 1.00 98.25 107 VAL A C 1
ATOM 834 O O . VAL A 1 107 ? -4.350 3.053 -10.943 1.00 98.25 107 VAL A O 1
ATOM 837 N N . ALA A 1 108 ? -4.683 2.746 -13.134 1.00 97.94 108 ALA A N 1
ATOM 838 C CA . ALA A 1 108 ? -6.135 2.605 -13.019 1.00 97.94 108 ALA A CA 1
ATOM 839 C C . ALA A 1 108 ? -6.517 1.412 -12.122 1.00 97.94 108 ALA A C 1
ATOM 841 O O . ALA A 1 108 ? -7.308 1.560 -11.196 1.00 97.94 108 ALA A O 1
ATOM 842 N N . ALA A 1 109 ? -5.872 0.256 -12.317 1.00 98.25 109 ALA A N 1
ATOM 843 C CA . ALA A 1 109 ? -6.049 -0.915 -11.459 1.00 98.25 109 ALA A CA 1
ATOM 844 C C . ALA A 1 109 ? -5.643 -0.658 -9.991 1.00 98.25 109 ALA A C 1
ATOM 846 O O . ALA A 1 109 ? -6.279 -1.177 -9.072 1.00 98.25 109 ALA A O 1
ATOM 847 N N . LEU A 1 110 ? -4.600 0.148 -9.755 1.00 98.62 110 LEU A N 1
ATOM 848 C CA . LEU A 1 110 ? -4.217 0.600 -8.415 1.00 98.62 110 LEU A CA 1
ATOM 849 C C . LEU A 1 110 ? -5.291 1.501 -7.802 1.00 98.62 110 LEU A C 1
ATOM 851 O O . LEU A 1 110 ? -5.682 1.259 -6.665 1.00 98.62 110 LEU A O 1
ATOM 855 N N . ALA A 1 111 ? -5.793 2.485 -8.545 1.00 98.62 111 ALA A N 1
ATOM 856 C CA . ALA A 1 111 ? -6.848 3.378 -8.080 1.00 98.62 111 ALA A CA 1
ATOM 857 C C . ALA A 1 111 ? -8.133 2.605 -7.732 1.00 98.62 111 ALA A C 1
ATOM 859 O O . ALA A 1 111 ? -8.727 2.848 -6.686 1.00 98.62 111 ALA A O 1
ATOM 860 N N . GLU A 1 112 ? -8.521 1.615 -8.542 1.00 98.50 112 GLU A N 1
ATOM 861 C CA . GLU A 1 112 ? -9.650 0.724 -8.243 1.00 98.50 112 GLU A CA 1
ATOM 862 C C . GLU A 1 112 ? -9.429 -0.093 -6.961 1.00 98.50 112 GLU A C 1
ATOM 864 O O . GLU A 1 112 ? -10.336 -0.208 -6.136 1.00 98.50 112 GLU A O 1
ATOM 869 N N . GLN A 1 113 ? -8.223 -0.639 -6.758 1.00 98.56 113 GLN A N 1
ATOM 870 C CA . GLN A 1 113 ? -7.888 -1.375 -5.535 1.00 98.56 113 GLN A CA 1
ATOM 871 C C . GLN A 1 113 ? -7.883 -0.465 -4.296 1.00 98.56 113 GLN A C 1
ATOM 873 O O . GLN A 1 113 ? -8.311 -0.885 -3.220 1.00 98.56 113 GLN A O 1
ATOM 878 N N . GLN A 1 114 ? -7.415 0.779 -4.438 1.00 98.56 114 GLN A N 1
ATOM 879 C CA . GLN A 1 114 ? -7.448 1.779 -3.370 1.00 98.56 114 GLN A CA 1
ATOM 880 C C . GLN A 1 114 ? -8.884 2.193 -3.038 1.00 98.56 114 GLN A C 1
ATOM 882 O O . GLN A 1 114 ? -9.233 2.278 -1.862 1.00 98.56 114 GLN A O 1
ATOM 887 N N . ALA A 1 115 ? -9.728 2.394 -4.054 1.00 98.50 115 ALA A N 1
ATOM 888 C CA . ALA A 1 115 ? -11.134 2.744 -3.888 1.00 98.50 115 ALA A CA 1
ATOM 889 C C . ALA A 1 115 ? -11.934 1.637 -3.186 1.00 98.50 115 ALA A C 1
ATOM 891 O O . ALA A 1 115 ? -12.766 1.941 -2.334 1.00 98.50 115 ALA A O 1
ATOM 892 N N . GLU A 1 116 ? -11.659 0.363 -3.489 1.00 98.38 116 GLU A N 1
ATOM 893 C CA . GLU A 1 116 ? -12.272 -0.775 -2.792 1.00 98.38 116 GLU A CA 1
ATOM 894 C C . GLU A 1 116 ? -11.985 -0.736 -1.282 1.00 98.38 116 GLU A C 1
ATOM 896 O O . GLU A 1 116 ? -12.916 -0.820 -0.478 1.00 98.38 116 GLU A O 1
ATOM 901 N N . LEU A 1 117 ? -10.718 -0.545 -0.891 1.00 98.62 117 LEU A N 1
ATOM 902 C CA . LEU A 1 117 ? -10.350 -0.411 0.520 1.00 98.62 117 LEU A CA 1
ATOM 903 C C . LEU A 1 117 ? -10.982 0.843 1.141 1.00 98.62 117 LEU A C 1
ATOM 905 O O . LEU A 1 117 ? -11.569 0.765 2.216 1.00 98.62 117 LEU A O 1
ATOM 909 N N . SER A 1 118 ? -10.935 1.990 0.457 1.00 98.50 118 SER A N 1
ATOM 910 C CA . SER A 1 118 ? -11.576 3.225 0.931 1.00 98.50 118 SER A CA 1
ATOM 911 C C . SER A 1 118 ? -13.083 3.065 1.156 1.00 98.50 118 SER A C 1
ATOM 913 O O . SER A 1 118 ? -13.624 3.669 2.082 1.00 98.50 118 SER A O 1
ATOM 915 N N . GLY A 1 119 ? -13.755 2.222 0.365 1.00 98.19 119 GLY A N 1
ATOM 916 C CA . GLY A 1 119 ? -15.155 1.852 0.565 1.00 98.19 119 GLY A CA 1
ATOM 917 C C . GLY A 1 119 ? -15.394 1.199 1.927 1.00 98.19 119 GLY A C 1
ATOM 918 O O . GLY A 1 119 ? -16.256 1.664 2.672 1.00 98.19 119 GLY A O 1
ATOM 919 N N . LEU A 1 120 ? -14.584 0.200 2.298 1.00 98.12 120 LEU A N 1
ATOM 920 C CA . LEU A 1 120 ? -14.623 -0.411 3.633 1.00 98.12 120 LEU A CA 1
ATOM 921 C C . LEU A 1 120 ? -14.356 0.631 4.733 1.00 98.12 120 LEU A C 1
ATOM 923 O O . LEU A 1 120 ? -15.139 0.756 5.671 1.00 98.12 120 LEU A O 1
ATOM 927 N N . LEU A 1 121 ? -13.289 1.426 4.586 1.00 98.44 121 LEU A N 1
ATOM 928 C CA . LEU A 1 121 ? -12.866 2.423 5.583 1.00 98.44 121 LEU A CA 1
ATOM 929 C C . LEU A 1 121 ? -13.885 3.554 5.801 1.00 98.44 121 LEU A C 1
ATOM 931 O O . LEU A 1 121 ? -13.858 4.235 6.828 1.00 98.44 121 LEU A O 1
ATOM 935 N N . SER A 1 122 ? -14.764 3.804 4.828 1.00 96.94 122 SER A N 1
ATOM 936 C CA . SER A 1 122 ? -15.786 4.850 4.922 1.00 96.94 122 SER A CA 1
ATOM 937 C C . SER A 1 122 ? -16.865 4.547 5.966 1.00 96.94 122 SER A C 1
ATOM 939 O O . SER A 1 122 ? -17.420 5.488 6.534 1.00 96.94 122 SER A O 1
ATOM 941 N N . GLY A 1 123 ? -17.118 3.261 6.238 1.00 95.38 123 GLY A N 1
ATOM 942 C CA . GLY A 1 123 ? -18.151 2.795 7.165 1.00 95.38 123 GLY A CA 1
ATOM 943 C C . GLY A 1 123 ? -17.668 2.504 8.586 1.00 95.38 123 GLY A C 1
ATOM 944 O O . GLY A 1 123 ? -18.496 2.140 9.413 1.00 95.38 123 GLY A O 1
ATOM 945 N N . LEU A 1 124 ? -16.367 2.639 8.867 1.00 98.00 124 LEU A N 1
ATOM 946 C CA . LEU A 1 124 ? -15.790 2.305 10.172 1.00 98.00 124 LEU A CA 1
ATOM 947 C C . LEU A 1 124 ? -16.012 3.421 11.196 1.00 98.00 124 LEU A C 1
ATOM 949 O O . LEU A 1 124 ? -15.747 4.594 10.904 1.00 98.00 124 LEU A O 1
ATOM 953 N N . ASP A 1 125 ? -16.421 3.041 12.405 1.00 97.06 125 ASP A N 1
ATOM 954 C CA . ASP A 1 125 ? -16.462 3.933 13.566 1.00 97.06 125 ASP A CA 1
ATOM 955 C C . ASP A 1 125 ? -15.135 3.953 14.352 1.00 97.06 125 ASP A C 1
ATOM 957 O O . ASP A 1 125 ? -14.193 3.216 14.053 1.00 97.06 125 ASP A O 1
ATOM 961 N N . ASP A 1 126 ? -15.034 4.812 15.371 1.00 95.69 126 ASP A N 1
ATOM 962 C CA . ASP A 1 126 ? -13.810 4.967 16.171 1.00 95.69 126 ASP A CA 1
ATOM 963 C C . ASP A 1 126 ? -13.353 3.664 16.850 1.00 95.69 126 ASP A C 1
ATOM 965 O O . ASP A 1 126 ? -12.153 3.458 17.043 1.00 95.69 126 ASP A O 1
ATOM 969 N N . THR A 1 127 ? -14.283 2.774 17.207 1.00 96.94 127 THR A N 1
ATOM 970 C CA . THR A 1 127 ? -13.946 1.487 17.825 1.00 96.94 127 THR A CA 1
ATOM 971 C C . THR A 1 127 ? -13.445 0.486 16.794 1.00 96.94 127 THR A C 1
ATOM 973 O O . THR A 1 127 ? -12.487 -0.239 17.072 1.00 96.94 127 THR A O 1
ATOM 976 N N . ASP A 1 128 ? -14.008 0.506 15.586 1.00 98.25 128 ASP A N 1
ATOM 977 C CA . ASP A 1 128 ? -13.582 -0.326 14.464 1.00 98.25 128 ASP A CA 1
ATOM 978 C C . ASP A 1 128 ? -12.129 -0.054 14.064 1.00 98.25 128 ASP A C 1
ATOM 980 O O . ASP A 1 128 ? -11.357 -0.992 13.850 1.00 98.25 128 ASP A O 1
ATOM 984 N N . TRP A 1 129 ? -11.717 1.218 14.043 1.00 98.44 129 TRP A N 1
ATOM 985 C CA . TRP A 1 129 ? -10.333 1.617 13.755 1.00 98.44 129 TRP A CA 1
ATOM 986 C C . TRP A 1 129 ? -9.310 1.036 14.742 1.00 98.44 129 TRP A C 1
ATOM 988 O O . TRP A 1 129 ? -8.145 0.847 14.381 1.00 98.44 129 TRP A O 1
ATOM 998 N N . LEU A 1 130 ? -9.732 0.737 15.974 1.00 97.88 130 LEU A N 1
ATOM 999 C CA . LEU A 1 130 ? -8.885 0.193 17.037 1.00 97.88 130 LEU A CA 1
ATOM 1000 C C . LEU A 1 130 ? -8.911 -1.338 17.113 1.00 97.88 130 LEU A C 1
ATOM 1002 O O . LEU A 1 130 ? -8.177 -1.919 17.917 1.00 97.88 130 LEU A O 1
ATOM 1006 N N . ARG A 1 131 ? -9.726 -2.015 16.295 1.00 98.38 131 ARG A N 1
ATOM 1007 C CA . ARG A 1 131 ? -9.782 -3.481 16.296 1.00 98.38 131 ARG A CA 1
ATOM 1008 C C . ARG A 1 131 ? -8.443 -4.068 15.835 1.00 98.38 131 ARG A C 1
ATOM 1010 O O . ARG A 1 131 ? -7.817 -3.510 14.927 1.00 98.38 131 ARG A O 1
ATOM 1017 N N . PRO A 1 132 ? -7.990 -5.186 16.434 1.00 98.38 132 PRO A N 1
ATOM 1018 C CA . PRO A 1 132 ? -6.836 -5.919 15.931 1.00 98.38 132 PRO A CA 1
ATOM 1019 C C . PRO A 1 132 ? -7.049 -6.317 14.469 1.00 98.38 132 PRO A C 1
ATOM 1021 O O . PRO A 1 132 ? -8.117 -6.811 14.113 1.00 98.38 132 PRO A O 1
ATOM 1024 N N . SER A 1 133 ? -6.034 -6.090 13.643 1.00 98.12 133 SER A N 1
ATOM 1025 C CA . SER A 1 133 ? -5.987 -6.589 12.269 1.00 98.12 133 SER A CA 1
ATOM 1026 C C . SER A 1 133 ? -5.383 -7.997 12.234 1.00 98.12 133 SER A C 1
ATOM 1028 O O . SER A 1 133 ? -4.896 -8.514 13.244 1.00 98.12 133 SER A O 1
ATOM 1030 N N . ARG A 1 134 ? -5.326 -8.599 11.044 1.00 97.25 134 ARG A N 1
ATOM 1031 C CA . ARG A 1 134 ? -4.571 -9.843 10.828 1.00 97.25 134 ARG A CA 1
ATOM 1032 C C . ARG A 1 134 ? -3.053 -9.670 11.007 1.00 97.25 134 ARG A C 1
ATOM 1034 O O . ARG A 1 134 ? -2.351 -10.652 11.254 1.00 97.25 134 ARG A O 1
ATOM 1041 N N . CYS A 1 135 ? -2.538 -8.443 10.909 1.00 96.50 135 CYS A N 1
ATOM 1042 C CA . CYS A 1 135 ? -1.144 -8.137 11.201 1.00 96.50 135 CYS A CA 1
ATOM 1043 C C . CYS A 1 135 ? -0.929 -8.117 12.722 1.00 96.50 135 CYS A C 1
ATOM 1045 O O . CYS A 1 135 ? -1.409 -7.226 13.422 1.00 96.50 135 CYS A O 1
ATOM 1047 N N . GLU A 1 136 ? -0.190 -9.101 13.244 1.00 94.81 136 GLU A N 1
ATOM 1048 C CA . GLU A 1 136 ? 0.069 -9.232 14.683 1.00 94.81 136 GLU A CA 1
ATOM 1049 C C . GLU A 1 136 ? 0.614 -7.924 15.287 1.00 94.81 136 GLU A C 1
ATOM 1051 O O . GLU A 1 136 ? 1.596 -7.351 14.808 1.00 94.81 136 GLU A O 1
ATOM 1056 N N . GLY A 1 137 ? -0.041 -7.458 16.354 1.00 95.88 137 GLY A N 1
ATOM 1057 C CA . GLY A 1 137 ? 0.326 -6.237 17.072 1.00 95.88 137 GLY A CA 1
ATOM 1058 C C . GLY A 1 137 ? -0.135 -4.932 16.416 1.00 95.88 137 GLY A C 1
ATOM 1059 O O . GLY A 1 137 ? 0.127 -3.870 16.985 1.00 95.88 137 GLY A O 1
ATOM 1060 N N . TRP A 1 138 ? -0.806 -4.984 15.263 1.00 98.38 138 TRP A N 1
ATOM 1061 C CA . TRP A 1 138 ? -1.321 -3.820 14.539 1.00 98.38 138 TRP A CA 1
ATOM 1062 C C . TRP A 1 138 ? -2.852 -3.802 14.531 1.00 98.38 138 TRP A C 1
ATOM 1064 O O . TRP A 1 138 ? -3.516 -4.810 14.281 1.00 98.38 138 TRP A O 1
ATOM 1074 N N . THR A 1 139 ? -3.412 -2.628 14.795 1.00 98.62 139 THR A N 1
ATOM 1075 C CA . THR A 1 139 ? -4.834 -2.323 14.612 1.00 98.62 139 THR A CA 1
ATOM 1076 C C . THR A 1 139 ? -5.154 -2.063 13.140 1.00 98.62 139 THR A C 1
ATOM 1078 O O . THR A 1 139 ? -4.250 -1.877 12.323 1.00 98.62 139 THR A O 1
ATOM 1081 N N . VAL A 1 140 ? -6.441 -1.984 12.798 1.00 98.62 140 VAL A N 1
ATOM 1082 C CA . VAL A 1 140 ? -6.891 -1.489 11.485 1.00 98.62 140 VAL A CA 1
ATOM 1083 C C . VAL A 1 140 ? -6.249 -0.135 11.155 1.00 98.62 140 VAL A C 1
ATOM 1085 O O . VAL A 1 140 ? -5.710 0.041 10.062 1.00 98.62 140 VAL A O 1
ATOM 1088 N N . SER A 1 141 ? -6.227 0.795 12.115 1.00 98.62 141 SER A N 1
ATOM 1089 C CA . SER A 1 141 ? -5.592 2.110 11.955 1.00 98.62 141 SER A CA 1
ATOM 1090 C C . SER A 1 141 ? -4.102 2.018 11.625 1.00 98.62 141 SER A C 1
ATOM 1092 O O . SER A 1 141 ? -3.625 2.717 10.734 1.00 98.62 141 SER A O 1
ATOM 1094 N N . ASP A 1 142 ? -3.373 1.107 12.271 1.00 98.56 142 ASP A N 1
ATOM 1095 C CA . ASP A 1 142 ? -1.940 0.922 12.028 1.00 98.56 142 ASP A CA 1
ATOM 1096 C C . ASP A 1 142 ? -1.649 0.408 10.608 1.00 98.56 142 ASP A C 1
ATOM 1098 O O . ASP A 1 142 ? -0.734 0.904 9.951 1.00 98.56 142 ASP A O 1
ATOM 1102 N N . VAL A 1 143 ? -2.448 -0.540 10.102 1.00 98.69 143 VAL A N 1
ATOM 1103 C CA . VAL A 1 143 ? -2.288 -1.070 8.734 1.00 98.69 143 VAL A CA 1
ATOM 1104 C C . VAL A 1 143 ? -2.582 0.008 7.687 1.00 98.69 143 VAL A C 1
ATOM 1106 O O . VAL A 1 143 ? -1.850 0.150 6.707 1.00 98.69 143 VAL A O 1
ATOM 1109 N N . VAL A 1 144 ? -3.629 0.812 7.888 1.00 98.75 144 VAL A N 1
ATOM 1110 C CA . VAL A 1 144 ? -3.970 1.899 6.955 1.00 98.75 144 VAL A CA 1
ATOM 1111 C C . VAL A 1 144 ? -2.933 3.025 7.013 1.00 98.75 144 VAL A C 1
ATOM 1113 O O . VAL A 1 144 ? -2.559 3.575 5.975 1.00 98.75 144 VAL A O 1
ATOM 1116 N N . LEU A 1 145 ? -2.416 3.341 8.203 1.00 98.56 145 LEU A N 1
ATOM 1117 C CA . LEU A 1 145 ? -1.312 4.281 8.377 1.00 98.56 145 LEU A CA 1
ATOM 1118 C C . LEU A 1 145 ? -0.058 3.803 7.635 1.00 98.56 145 LEU A C 1
ATOM 1120 O O . LEU A 1 145 ? 0.545 4.589 6.905 1.00 98.56 145 LEU A O 1
ATOM 1124 N N . HIS A 1 146 ? 0.291 2.522 7.762 1.00 97.94 146 HIS A N 1
ATOM 1125 C CA . HIS A 1 146 ? 1.391 1.913 7.018 1.00 97.94 146 HIS A CA 1
ATOM 1126 C C . HIS A 1 146 ? 1.217 2.086 5.505 1.00 97.94 146 HIS A C 1
ATOM 1128 O O . HIS A 1 146 ? 2.121 2.580 4.833 1.00 97.94 146 HIS A O 1
ATOM 1134 N N . LEU A 1 147 ? 0.036 1.752 4.977 1.00 98.56 147 LEU A N 1
ATOM 1135 C CA . LEU A 1 147 ? -0.280 1.904 3.557 1.00 98.56 147 LEU A CA 1
ATOM 1136 C C . LEU A 1 147 ? -0.141 3.357 3.067 1.00 98.56 147 LEU A C 1
ATOM 1138 O O . LEU A 1 147 ? 0.334 3.594 1.952 1.00 98.56 147 LEU A O 1
ATOM 1142 N N . ALA A 1 148 ? -0.533 4.332 3.891 1.00 98.44 148 ALA A N 1
ATOM 1143 C CA . ALA A 1 148 ? -0.369 5.749 3.582 1.00 98.44 148 ALA A CA 1
ATOM 1144 C C . ALA A 1 148 ? 1.114 6.167 3.565 1.00 98.44 148 ALA A C 1
ATOM 1146 O O . ALA A 1 148 ? 1.573 6.792 2.607 1.00 98.44 148 ALA A O 1
ATOM 1147 N N . GLN A 1 149 ? 1.892 5.756 4.570 1.00 96.88 149 GLN A N 1
ATOM 1148 C CA . GLN A 1 149 ? 3.334 6.020 4.642 1.00 96.88 149 GLN A CA 1
ATOM 1149 C C . GLN A 1 149 ? 4.084 5.400 3.451 1.00 96.88 149 GLN A C 1
ATOM 1151 O O . GLN A 1 149 ? 4.973 6.021 2.864 1.00 96.88 149 GLN A O 1
ATOM 1156 N N . THR A 1 150 ? 3.710 4.193 3.025 1.00 96.00 150 THR A N 1
ATOM 1157 C CA . THR A 1 150 ? 4.341 3.545 1.871 1.00 96.00 150 THR A CA 1
ATOM 1158 C C . THR A 1 150 ? 3.925 4.174 0.534 1.00 96.00 150 THR A C 1
ATOM 1160 O O . THR A 1 150 ? 4.743 4.220 -0.391 1.00 96.00 150 THR A O 1
ATOM 1163 N N . ASN A 1 151 ? 2.725 4.766 0.425 1.00 98.06 151 ASN A N 1
ATOM 1164 C CA . ASN A 1 151 ? 2.362 5.627 -0.712 1.00 98.06 151 ASN A CA 1
ATOM 1165 C C . ASN A 1 151 ? 3.223 6.903 -0.769 1.00 98.06 151 ASN A C 1
ATOM 1167 O O . ASN A 1 151 ? 3.659 7.314 -1.850 1.00 98.06 151 ASN A O 1
ATOM 1171 N N . GLU A 1 152 ? 3.483 7.529 0.380 1.00 97.25 152 GLU A N 1
ATOM 1172 C CA . GLU A 1 152 ? 4.321 8.731 0.489 1.00 97.25 152 GLU A CA 1
ATOM 1173 C C . GLU A 1 152 ? 5.768 8.436 0.077 1.00 97.25 152 GLU A C 1
ATOM 1175 O O . GLU A 1 152 ? 6.331 9.153 -0.753 1.00 97.25 152 GLU A O 1
ATOM 1180 N N . LEU A 1 153 ? 6.336 7.321 0.545 1.00 95.31 153 LEU A N 1
ATOM 1181 C CA . LEU A 1 153 ? 7.657 6.851 0.116 1.00 95.31 153 LEU A CA 1
ATOM 1182 C C . LEU A 1 153 ? 7.707 6.561 -1.393 1.00 95.31 153 LEU A C 1
ATOM 1184 O O . LEU A 1 153 ? 8.673 6.924 -2.068 1.00 95.31 153 LEU A O 1
ATOM 1188 N N . ALA A 1 154 ? 6.663 5.946 -1.957 1.00 96.31 154 ALA A N 1
ATOM 1189 C CA . ALA A 1 154 ? 6.579 5.677 -3.395 1.00 96.31 154 ALA A CA 1
ATOM 1190 C C . ALA A 1 154 ? 6.505 6.973 -4.219 1.00 96.31 154 ALA A C 1
ATOM 1192 O O . ALA A 1 154 ? 7.183 7.106 -5.242 1.00 96.31 154 ALA A O 1
ATOM 1193 N N . THR A 1 155 ? 5.753 7.961 -3.736 1.00 97.62 155 THR A N 1
ATOM 1194 C CA . THR A 1 155 ? 5.670 9.300 -4.333 1.00 97.62 155 THR A CA 1
ATOM 1195 C C . THR A 1 155 ? 7.018 10.018 -4.276 1.00 97.62 155 THR A C 1
ATOM 1197 O O . THR A 1 155 ? 7.469 10.586 -5.279 1.00 97.62 155 THR A O 1
ATOM 1200 N N . ALA A 1 156 ? 7.688 9.973 -3.124 1.00 96.00 156 ALA A N 1
ATOM 1201 C CA . ALA A 1 156 ? 9.003 10.569 -2.930 1.00 96.00 156 ALA A CA 1
ATOM 1202 C C . ALA A 1 156 ? 10.040 9.932 -3.859 1.00 96.00 156 ALA A C 1
ATOM 1204 O O . ALA A 1 156 ? 10.788 10.644 -4.528 1.00 96.00 156 ALA A O 1
ATOM 1205 N N . SER A 1 157 ? 10.027 8.605 -3.989 1.00 95.06 157 SER A N 1
ATOM 1206 C CA . SER A 1 157 ? 10.863 7.880 -4.946 1.00 95.06 157 SER A CA 1
ATOM 1207 C C . SER A 1 157 ? 10.641 8.332 -6.386 1.00 95.06 157 SER A C 1
ATOM 1209 O O . SER A 1 157 ? 11.584 8.719 -7.082 1.00 95.06 157 SER A O 1
ATOM 1211 N N . ALA A 1 158 ? 9.380 8.374 -6.823 1.00 95.06 158 ALA A N 1
ATOM 1212 C CA . ALA A 1 158 ? 9.015 8.851 -8.152 1.00 95.06 158 ALA A CA 1
ATOM 1213 C C . ALA A 1 158 ? 9.440 10.310 -8.387 1.00 95.06 158 ALA A C 1
ATOM 1215 O O . ALA A 1 158 ? 9.668 10.711 -9.532 1.00 95.06 158 ALA A O 1
ATOM 1216 N N . SER A 1 159 ? 9.590 11.085 -7.313 1.00 94.50 159 SER A N 1
ATOM 1217 C CA . SER A 1 159 ? 10.052 12.476 -7.306 1.00 94.50 159 SER A CA 1
ATOM 1218 C C . SER A 1 159 ? 11.562 12.639 -7.096 1.00 94.50 159 SER A C 1
ATOM 1220 O O . SER A 1 159 ? 12.033 13.770 -7.097 1.00 94.50 159 SER A O 1
ATOM 1222 N N . ARG A 1 160 ? 12.330 11.544 -6.973 1.00 92.50 160 ARG A N 1
ATOM 1223 C CA . ARG A 1 160 ? 13.774 11.532 -6.649 1.00 92.50 160 ARG A CA 1
ATOM 1224 C C . ARG A 1 160 ? 14.120 12.174 -5.299 1.00 92.50 160 ARG A C 1
ATOM 1226 O O . ARG A 1 160 ? 15.185 12.756 -5.141 1.00 92.50 160 ARG A O 1
ATOM 1233 N N . ARG A 1 161 ? 13.216 12.041 -4.329 1.00 92.69 161 ARG A N 1
ATOM 1234 C CA . ARG A 1 161 ? 13.300 12.603 -2.971 1.00 92.69 161 ARG A CA 1
ATOM 1235 C C . ARG A 1 161 ? 13.233 11.522 -1.883 1.00 92.69 161 ARG A C 1
ATOM 1237 O O . ARG A 1 161 ? 12.865 11.802 -0.750 1.00 92.69 161 ARG A O 1
ATOM 1244 N N . MET A 1 162 ? 13.560 10.267 -2.217 1.00 89.50 162 MET A N 1
ATOM 1245 C CA . MET A 1 162 ? 13.447 9.130 -1.286 1.00 89.50 162 MET A CA 1
ATOM 1246 C C . MET A 1 162 ? 14.258 9.342 0.001 1.00 89.50 162 MET A C 1
ATOM 1248 O O . MET A 1 162 ? 13.759 9.086 1.091 1.00 89.50 162 MET A O 1
ATOM 1252 N N . ALA A 1 163 ? 15.497 9.829 -0.114 1.00 85.44 163 ALA A N 1
ATOM 1253 C CA . ALA A 1 163 ? 16.358 10.053 1.047 1.00 85.44 163 ALA A CA 1
ATOM 1254 C C . ALA A 1 163 ? 15.790 11.117 2.004 1.00 85.44 163 ALA A C 1
ATOM 1256 O O . ALA A 1 163 ? 15.842 10.935 3.217 1.00 85.44 163 ALA A O 1
ATOM 1257 N N . GLU A 1 164 ? 15.216 12.190 1.454 1.00 86.88 164 GLU A N 1
ATOM 1258 C CA . GLU A 1 164 ? 14.553 13.252 2.219 1.00 86.88 164 GLU A CA 1
ATOM 1259 C C . GLU A 1 164 ? 13.315 12.707 2.936 1.00 86.88 164 GLU A C 1
ATOM 1261 O O . GLU A 1 164 ? 13.190 12.872 4.142 1.00 86.88 164 GLU A O 1
ATOM 1266 N N . ALA A 1 165 ? 12.451 11.977 2.225 1.00 86.50 165 ALA A N 1
ATOM 1267 C CA . ALA A 1 165 ? 11.240 11.403 2.809 1.00 86.50 165 ALA A CA 1
ATOM 1268 C C . ALA A 1 165 ? 11.545 10.375 3.908 1.00 86.50 165 ALA A C 1
ATOM 1270 O O . ALA A 1 165 ? 10.882 10.358 4.942 1.00 86.50 165 ALA A O 1
ATOM 1271 N N . LEU A 1 166 ? 12.577 9.544 3.722 1.00 81.69 166 LEU A N 1
ATOM 1272 C CA . LEU A 1 166 ? 13.046 8.641 4.772 1.00 81.69 166 LEU A CA 1
ATOM 1273 C C . LEU A 1 166 ? 13.508 9.425 6.003 1.00 81.69 166 LEU A C 1
ATOM 1275 O O . LEU A 1 166 ? 13.141 9.050 7.110 1.00 81.69 166 LEU A O 1
ATOM 1279 N N . ALA A 1 167 ? 14.252 10.518 5.823 1.00 80.00 167 ALA A N 1
ATOM 1280 C CA . ALA A 1 167 ? 14.690 11.363 6.930 1.00 80.00 167 ALA A CA 1
ATOM 1281 C C . ALA A 1 167 ? 13.525 12.097 7.625 1.00 80.00 167 ALA A C 1
ATOM 1283 O O . ALA A 1 167 ? 13.532 12.204 8.848 1.00 80.00 167 ALA A O 1
ATOM 1284 N N . GLU A 1 168 ? 12.509 12.554 6.885 1.00 80.56 168 GLU A N 1
ATOM 1285 C CA . GLU A 1 168 ? 11.310 13.224 7.424 1.00 80.56 168 GLU A CA 1
ATOM 1286 C C . GLU A 1 168 ? 10.420 12.270 8.231 1.00 80.56 168 GLU A C 1
ATOM 1288 O O . GLU A 1 168 ? 9.967 12.609 9.322 1.00 80.56 168 GLU A O 1
ATOM 1293 N N . LEU A 1 169 ? 10.248 11.034 7.755 1.00 70.19 169 LEU A N 1
ATOM 1294 C CA . LEU A 1 169 ? 9.617 9.947 8.517 1.00 70.19 169 LEU A CA 1
ATOM 1295 C C . LEU A 1 169 ? 10.547 9.412 9.634 1.00 70.19 169 LEU A C 1
ATOM 1297 O O . LEU A 1 169 ? 10.182 8.561 10.452 1.00 70.19 169 LEU A O 1
ATOM 1301 N N . GLY A 1 170 ? 11.773 9.942 9.680 1.00 65.31 170 GLY A N 1
ATOM 1302 C CA . GLY A 1 170 ? 12.854 9.649 10.609 1.00 65.31 170 GLY A CA 1
ATOM 1303 C C . GLY A 1 170 ? 13.370 8.209 10.547 1.00 65.31 170 GLY A C 1
ATOM 1304 O O . GLY A 1 170 ? 13.936 7.712 11.527 1.00 65.31 170 GLY A O 1
ATOM 1305 N N . GLY A 1 171 ? 13.190 7.548 9.409 1.00 62.75 171 GLY A N 1
ATOM 1306 C CA . GLY A 1 171 ? 14.024 6.426 9.017 1.00 62.75 171 GLY A CA 1
ATOM 1307 C C . GLY A 1 171 ? 15.474 6.881 8.838 1.00 62.75 171 GLY A C 1
ATOM 1308 O O . GLY A 1 171 ? 15.759 8.002 8.422 1.00 62.75 171 GLY A O 1
ATOM 1309 N N . THR A 1 172 ? 16.421 6.011 9.169 1.00 52.34 172 THR A N 1
ATOM 1310 C CA . THR A 1 172 ? 17.839 6.241 8.883 1.00 52.34 172 THR A CA 1
ATOM 1311 C C . THR A 1 172 ? 18.181 5.634 7.521 1.00 52.34 172 THR A C 1
ATOM 1313 O O . THR A 1 172 ? 18.027 4.422 7.341 1.00 52.34 172 THR A O 1
ATOM 1316 N N . PRO A 1 173 ? 18.665 6.425 6.541 1.00 45.31 173 PRO A N 1
ATOM 1317 C CA . PRO A 1 173 ? 19.205 5.871 5.306 1.00 45.31 173 PRO A CA 1
ATOM 1318 C C . PRO A 1 173 ? 20.344 4.901 5.639 1.00 45.31 173 PRO A C 1
ATOM 1320 O O . PRO A 1 173 ? 21.335 5.286 6.257 1.00 45.31 173 PRO A O 1
ATOM 1323 N N . GLY A 1 174 ? 20.188 3.626 5.279 1.00 49.25 174 GLY A N 1
ATOM 1324 C CA . GLY A 1 174 ? 21.189 2.604 5.587 1.00 49.25 174 GLY A CA 1
ATOM 1325 C C . GLY A 1 174 ? 21.327 2.284 7.079 1.00 49.25 174 GLY A C 1
ATOM 1326 O O . GLY A 1 174 ? 22.438 1.980 7.513 1.00 49.25 174 GLY A O 1
ATOM 1327 N N . GLY A 1 175 ? 20.236 2.347 7.858 1.00 43.88 175 GLY A N 1
ATOM 1328 C CA . GLY A 1 175 ? 20.178 1.819 9.224 1.00 43.88 175 GLY A CA 1
ATOM 1329 C C . GLY A 1 175 ? 20.695 0.379 9.267 1.00 43.88 175 GLY A C 1
ATOM 1330 O O . GLY A 1 175 ? 19.998 -0.568 8.912 1.00 43.88 175 GLY A O 1
ATOM 1331 N N . ARG A 1 176 ? 21.968 0.222 9.636 1.00 40.97 176 ARG A N 1
ATOM 1332 C CA . ARG A 1 176 ? 22.674 -1.059 9.625 1.00 40.97 176 ARG A CA 1
ATOM 1333 C C . ARG A 1 176 ? 22.044 -1.977 10.677 1.00 40.97 176 ARG A C 1
ATOM 1335 O O . ARG A 1 176 ? 22.246 -1.749 11.864 1.00 40.97 176 ARG A O 1
ATOM 1342 N N . GLY A 1 177 ? 21.313 -3.006 10.236 1.00 49.75 177 GLY A N 1
ATOM 1343 C CA . GLY A 1 177 ? 20.965 -4.171 11.063 1.00 49.75 177 GLY A CA 1
ATOM 1344 C C . GLY A 1 177 ? 19.481 -4.524 11.229 1.00 49.75 177 GLY A C 1
ATOM 1345 O O . GLY A 1 177 ? 19.211 -5.493 11.931 1.00 49.75 177 GLY A O 1
ATOM 1346 N N . GLY A 1 178 ? 18.539 -3.793 10.617 1.00 57.50 178 GLY A N 1
ATOM 1347 C CA . GLY A 1 178 ? 17.095 -4.086 10.697 1.00 57.50 178 GLY A CA 1
ATOM 1348 C C . GLY A 1 178 ? 16.507 -4.652 9.400 1.00 57.50 178 GLY A C 1
ATOM 1349 O O . GLY A 1 178 ? 17.030 -4.402 8.314 1.00 57.50 178 GLY A O 1
ATOM 1350 N N . THR A 1 179 ? 15.418 -5.411 9.509 1.00 73.94 179 THR A N 1
ATOM 1351 C CA . THR A 1 179 ? 14.634 -5.891 8.361 1.00 73.94 179 THR A CA 1
ATOM 1352 C C . THR A 1 179 ? 13.694 -4.803 7.824 1.00 73.94 179 THR A C 1
ATOM 1354 O O . THR A 1 179 ? 13.450 -3.788 8.478 1.00 73.94 179 THR A O 1
ATOM 1357 N N . VAL A 1 180 ? 13.131 -5.019 6.630 1.00 77.50 180 VAL A N 1
ATOM 1358 C CA . VAL A 1 180 ? 12.064 -4.161 6.074 1.00 77.50 180 VAL A CA 1
ATOM 1359 C C . VAL A 1 180 ? 10.882 -4.039 7.037 1.00 77.50 180 VAL A C 1
ATOM 1361 O O . VAL A 1 180 ? 10.348 -2.945 7.219 1.00 77.50 180 VAL A O 1
ATOM 1364 N N . ASP A 1 181 ? 10.523 -5.149 7.680 1.00 77.00 181 ASP A N 1
ATOM 1365 C CA . ASP A 1 181 ? 9.409 -5.217 8.622 1.00 77.00 181 ASP A CA 1
ATOM 1366 C C . ASP A 1 181 ? 9.701 -4.385 9.882 1.00 77.00 181 ASP A C 1
ATOM 1368 O O . ASP A 1 181 ? 8.839 -3.626 10.319 1.00 77.00 181 ASP A O 1
ATOM 1372 N N . ASP A 1 182 ? 10.936 -4.427 10.402 1.00 81.94 182 ASP A N 1
ATOM 1373 C CA . ASP A 1 182 ? 11.346 -3.585 11.539 1.00 81.94 182 ASP A CA 1
ATOM 1374 C C . ASP A 1 182 ? 11.259 -2.091 11.187 1.00 81.94 182 ASP A C 1
ATOM 1376 O O . ASP A 1 182 ? 10.854 -1.265 12.006 1.00 81.94 182 ASP A O 1
ATOM 1380 N N . GLY A 1 183 ? 11.616 -1.731 9.950 1.00 84.12 183 GLY A N 1
ATOM 1381 C CA . GLY A 1 183 ? 11.472 -0.368 9.443 1.00 84.12 183 GLY A CA 1
ATOM 1382 C C . GLY A 1 183 ? 10.012 0.084 9.407 1.00 84.12 183 GLY A C 1
ATOM 1383 O O . GLY A 1 183 ? 9.696 1.166 9.899 1.00 84.12 183 GLY A O 1
ATOM 1384 N N . ALA A 1 184 ? 9.118 -0.751 8.873 1.00 87.94 184 ALA A N 1
ATOM 1385 C CA . ALA A 1 184 ? 7.686 -0.468 8.838 1.00 87.94 184 ALA A CA 1
ATOM 1386 C C . ALA A 1 184 ? 7.091 -0.331 10.251 1.00 87.94 184 ALA A C 1
ATOM 1388 O O . ALA A 1 184 ? 6.363 0.626 10.513 1.00 87.94 184 ALA A O 1
ATOM 1389 N N . ASP A 1 185 ? 7.459 -1.224 11.175 1.00 89.00 185 ASP A N 1
ATOM 1390 C CA . ASP A 1 185 ? 7.037 -1.166 12.578 1.00 89.00 185 ASP A CA 1
ATOM 1391 C C . ASP A 1 185 ? 7.481 0.142 13.251 1.00 89.00 185 ASP A C 1
ATOM 1393 O O . ASP A 1 185 ? 6.687 0.783 13.941 1.00 89.00 185 ASP A O 1
ATOM 1397 N N . LEU A 1 186 ? 8.719 0.590 13.014 1.00 89.81 186 LEU A N 1
ATOM 1398 C CA . LEU A 1 186 ? 9.219 1.858 13.550 1.00 89.81 186 LEU A CA 1
ATOM 1399 C C . LEU A 1 186 ? 8.479 3.076 12.984 1.00 89.81 186 LEU A C 1
ATOM 1401 O O . LEU A 1 186 ? 8.222 4.020 13.732 1.00 89.81 186 LEU A O 1
ATOM 1405 N N . LEU A 1 187 ? 8.151 3.075 11.689 1.00 90.62 187 LEU A N 1
ATOM 1406 C CA . LEU A 1 187 ? 7.405 4.168 11.057 1.00 90.62 187 LEU A CA 1
ATOM 1407 C C . LEU A 1 187 ? 5.978 4.270 11.600 1.00 90.62 187 LEU A C 1
ATOM 1409 O O . LEU A 1 187 ? 5.531 5.364 11.950 1.00 90.62 187 LEU A O 1
ATOM 1413 N N . VAL A 1 188 ? 5.287 3.138 11.730 1.00 95.06 188 VAL A N 1
ATOM 1414 C CA . VAL A 1 188 ? 3.938 3.085 12.306 1.00 95.06 188 VAL A CA 1
ATOM 1415 C C . VAL A 1 188 ? 3.969 3.490 13.776 1.00 95.06 188 VAL A C 1
ATOM 1417 O O . VAL A 1 188 ? 3.193 4.347 14.189 1.00 95.06 188 VAL A O 1
ATOM 1420 N N . ALA A 1 189 ? 4.898 2.951 14.572 1.00 93.94 189 ALA A N 1
ATOM 1421 C CA . ALA A 1 189 ? 4.969 3.217 16.009 1.00 93.94 189 ALA A CA 1
ATOM 1422 C C . ALA A 1 189 ? 5.130 4.708 16.353 1.00 93.94 189 ALA A C 1
ATOM 1424 O O . ALA A 1 189 ? 4.637 5.150 17.389 1.00 93.94 189 ALA A O 1
ATOM 1425 N N . ARG A 1 190 ? 5.788 5.492 15.491 1.00 91.69 190 ARG A N 1
ATOM 1426 C CA . ARG A 1 190 ? 5.984 6.941 15.684 1.00 91.69 190 ARG A CA 1
ATOM 1427 C C . ARG A 1 190 ? 4.718 7.762 15.511 1.00 91.69 190 ARG A C 1
ATOM 1429 O O . ARG A 1 190 ? 4.626 8.857 16.057 1.00 91.69 190 ARG A O 1
ATOM 1436 N N . GLU A 1 191 ? 3.781 7.261 14.720 1.00 92.69 191 GLU A N 1
ATOM 1437 C CA . GLU A 1 191 ? 2.590 7.999 14.307 1.00 92.69 191 GLU A CA 1
ATOM 1438 C C . GLU A 1 191 ? 1.277 7.303 14.697 1.00 92.69 191 GLU A C 1
ATOM 1440 O O . GLU A 1 191 ? 0.195 7.841 14.447 1.00 92.69 191 GLU A O 1
ATOM 1445 N N . ARG A 1 192 ? 1.364 6.127 15.331 1.00 93.94 192 ARG A N 1
ATOM 1446 C CA . ARG A 1 192 ? 0.246 5.387 15.921 1.00 93.94 192 ARG A CA 1
ATOM 1447 C C . ARG A 1 192 ? -0.554 6.275 16.877 1.00 93.94 192 ARG A C 1
ATOM 1449 O O . ARG A 1 192 ? -0.004 7.088 17.614 1.00 93.94 192 ARG A O 1
ATOM 1456 N N . GLY A 1 193 ? -1.866 6.044 16.920 1.00 91.12 193 GLY A N 1
ATOM 1457 C CA . GLY A 1 193 ? -2.787 6.712 17.847 1.00 91.12 193 GLY A CA 1
ATOM 1458 C C . GLY A 1 193 ? -3.478 7.945 17.264 1.00 91.12 193 GLY A C 1
ATOM 1459 O O . GLY A 1 193 ? -4.283 8.572 17.949 1.00 91.12 193 GLY A O 1
ATOM 1460 N N . ARG A 1 194 ? -3.213 8.284 15.995 1.00 93.06 194 ARG A N 1
ATOM 1461 C CA . ARG A 1 194 ? -4.018 9.268 15.261 1.00 93.06 194 ARG A CA 1
ATOM 1462 C C . ARG A 1 194 ? -5.475 8.781 15.127 1.00 93.06 194 ARG A C 1
ATOM 1464 O O . ARG A 1 194 ? -5.686 7.583 14.921 1.00 93.06 194 ARG A O 1
ATOM 1471 N N . PRO A 1 195 ? -6.471 9.687 15.184 1.00 95.50 195 PRO A N 1
ATOM 1472 C CA . PRO A 1 195 ? -7.869 9.328 14.963 1.00 95.50 195 PRO A CA 1
ATOM 1473 C C . PRO A 1 195 ? -8.090 8.690 13.588 1.00 95.50 195 PRO A C 1
ATOM 1475 O O . PRO A 1 195 ? -7.512 9.142 12.595 1.00 95.50 195 PRO A O 1
ATOM 1478 N N . GLY A 1 196 ? -8.979 7.697 13.521 1.00 96.31 196 GLY A N 1
ATOM 1479 C CA . GLY A 1 196 ? -9.334 6.989 12.286 1.00 96.31 196 GLY A CA 1
ATOM 1480 C C . GLY A 1 196 ? -9.653 7.906 11.097 1.00 96.31 196 GLY A C 1
ATOM 1481 O O . GLY A 1 196 ? -9.071 7.720 10.026 1.00 96.31 196 GLY A O 1
ATOM 1482 N N . PRO A 1 197 ? -10.473 8.967 11.261 1.00 96.62 197 PRO A N 1
ATOM 1483 C CA . PRO A 1 197 ? -10.746 9.918 10.184 1.00 96.62 197 PRO A CA 1
ATOM 1484 C C . PRO A 1 197 ? -9.495 10.595 9.605 1.00 96.62 197 PRO A C 1
ATOM 1486 O O . PRO A 1 197 ? -9.401 10.752 8.389 1.00 96.62 197 PRO A O 1
ATOM 1489 N N . ALA A 1 198 ? -8.513 10.938 10.447 1.00 97.81 198 ALA A N 1
ATOM 1490 C CA . ALA A 1 198 ? -7.260 11.550 10.002 1.00 97.81 198 ALA A CA 1
ATOM 1491 C C . ALA A 1 198 ? -6.369 10.542 9.257 1.00 97.81 198 ALA A C 1
ATOM 1493 O O . ALA A 1 198 ? -5.725 10.882 8.265 1.00 97.81 198 ALA A O 1
ATOM 1494 N N . VAL A 1 199 ? -6.354 9.280 9.701 1.00 98.44 199 VAL A N 1
ATOM 1495 C CA . VAL A 1 199 ? -5.640 8.197 9.006 1.00 98.44 199 VAL A CA 1
ATOM 1496 C C . VAL A 1 199 ? -6.284 7.911 7.645 1.00 98.44 199 VAL A C 1
ATOM 1498 O O . VAL A 1 199 ? -5.573 7.797 6.646 1.00 98.44 199 VAL A O 1
ATOM 1501 N N . ARG A 1 200 ? -7.621 7.894 7.565 1.00 98.44 200 ARG A N 1
ATOM 1502 C CA . ARG A 1 200 ? -8.376 7.752 6.308 1.00 98.44 200 ARG A CA 1
ATOM 1503 C C . ARG A 1 200 ? -8.100 8.887 5.323 1.00 98.44 200 ARG A C 1
ATOM 1505 O O . ARG A 1 200 ? -7.928 8.633 4.130 1.00 98.44 200 ARG A O 1
ATOM 1512 N N . GLU A 1 201 ? -8.061 10.128 5.801 1.00 98.50 201 GLU A N 1
ATOM 1513 C CA . GLU A 1 201 ? -7.740 11.297 4.974 1.00 98.50 201 GLU A CA 1
ATOM 1514 C C . GLU A 1 201 ? -6.316 11.206 4.407 1.00 98.50 201 GLU A C 1
ATOM 1516 O O . GLU A 1 201 ? -6.115 11.400 3.204 1.00 98.50 201 GLU A O 1
ATOM 1521 N N . ARG A 1 202 ? -5.336 10.827 5.238 1.00 98.31 202 ARG A N 1
ATOM 1522 C CA . ARG A 1 202 ? -3.946 10.623 4.803 1.00 98.31 202 ARG A CA 1
ATOM 1523 C C . ARG A 1 202 ? -3.823 9.484 3.791 1.00 98.31 202 ARG A C 1
ATOM 1525 O O . ARG A 1 202 ? -3.142 9.637 2.777 1.00 98.31 202 ARG A O 1
ATOM 1532 N N . TRP A 1 203 ? -4.503 8.361 4.022 1.00 98.56 203 TRP A N 1
ATOM 1533 C CA . TRP A 1 203 ? -4.581 7.254 3.065 1.00 98.56 203 TRP A CA 1
ATOM 1534 C C . TRP A 1 203 ? -5.118 7.718 1.708 1.00 98.56 203 TRP A C 1
ATOM 1536 O O . TRP A 1 203 ? -4.464 7.509 0.687 1.00 98.56 203 TRP A O 1
ATOM 1546 N N . THR A 1 204 ? -6.254 8.416 1.709 1.00 98.50 204 THR A N 1
ATOM 1547 C CA . THR A 1 204 ? -6.900 8.911 0.484 1.00 98.50 204 THR A CA 1
ATOM 1548 C C . THR A 1 204 ? -5.976 9.872 -0.264 1.00 98.50 204 THR A C 1
ATOM 1550 O O . THR A 1 204 ? -5.660 9.660 -1.434 1.00 98.50 204 THR A O 1
ATOM 1553 N N . THR A 1 205 ? -5.445 10.873 0.441 1.00 98.69 205 THR A N 1
ATOM 1554 C CA . THR A 1 205 ? -4.566 11.897 -0.139 1.00 98.69 205 THR A CA 1
ATOM 1555 C C . THR A 1 205 ? -3.284 11.290 -0.707 1.00 98.69 205 THR A C 1
ATOM 1557 O O . THR A 1 205 ? -2.901 11.578 -1.841 1.00 98.69 205 THR A O 1
ATOM 1560 N N . SER A 1 206 ? -2.614 10.425 0.059 1.00 98.62 206 SER A N 1
ATOM 1561 C CA . SER A 1 206 ? -1.370 9.783 -0.380 1.00 98.62 206 SER A CA 1
ATOM 1562 C C . SER A 1 206 ? -1.590 8.866 -1.589 1.00 98.62 206 SER A C 1
ATOM 1564 O O . SER A 1 206 ? -0.750 8.844 -2.490 1.00 98.62 206 SER A O 1
ATOM 1566 N N . GLY A 1 207 ? -2.726 8.160 -1.656 1.00 98.62 207 GLY A N 1
ATOM 1567 C CA . GLY A 1 207 ? -3.104 7.319 -2.793 1.00 98.62 207 GLY A CA 1
ATOM 1568 C C . GLY A 1 207 ? -3.327 8.123 -4.075 1.00 98.62 207 GLY A C 1
ATOM 1569 O O . GLY A 1 207 ? -2.745 7.804 -5.114 1.00 98.62 207 GLY A O 1
ATOM 1570 N N . GLU A 1 208 ? -4.082 9.221 -3.993 1.00 98.56 208 GLU A N 1
ATOM 1571 C CA . GLU A 1 208 ? -4.331 10.124 -5.125 1.00 98.56 208 GLU A CA 1
ATOM 1572 C C . GLU A 1 208 ? -3.053 10.798 -5.636 1.00 98.56 208 GLU A C 1
ATOM 1574 O O . GLU A 1 208 ? -2.838 10.936 -6.844 1.00 98.56 208 GLU A O 1
ATOM 1579 N N . VAL A 1 209 ? -2.192 11.253 -4.722 1.00 98.56 209 VAL A N 1
ATOM 1580 C CA . VAL A 1 209 ? -0.899 11.852 -5.076 1.00 98.56 209 VAL A CA 1
ATOM 1581 C C . VAL A 1 209 ? -0.003 10.822 -5.765 1.00 98.56 209 VAL A C 1
ATOM 1583 O O . VAL A 1 209 ? 0.584 11.131 -6.805 1.00 98.56 209 VAL A O 1
ATOM 1586 N N . LEU A 1 210 ? 0.062 9.597 -5.239 1.00 98.56 210 LEU A N 1
ATOM 1587 C CA . LEU A 1 210 ? 0.839 8.520 -5.840 1.00 98.56 210 LEU A CA 1
ATOM 1588 C C . LEU A 1 210 ? 0.341 8.175 -7.248 1.00 98.56 210 LEU A C 1
ATOM 1590 O O . LEU A 1 210 ? 1.157 8.077 -8.166 1.00 98.56 210 LEU A O 1
ATOM 1594 N N . CYS A 1 211 ? -0.972 7.999 -7.429 1.00 98.38 211 CYS A N 1
ATOM 1595 C CA . CYS A 1 211 ? -1.550 7.660 -8.729 1.00 98.38 211 CYS A CA 1
ATOM 1596 C C . CYS A 1 211 ? -1.225 8.735 -9.769 1.00 98.38 211 CYS A C 1
ATOM 1598 O O . CYS A 1 211 ? -0.610 8.416 -10.785 1.00 98.38 211 CYS A O 1
ATOM 1600 N N . ARG A 1 212 ? -1.496 10.013 -9.465 1.00 97.56 212 ARG A N 1
ATOM 1601 C CA . ARG A 1 212 ? -1.139 11.136 -10.351 1.00 97.56 212 ARG A CA 1
ATOM 1602 C C . ARG A 1 212 ? 0.346 11.139 -10.700 1.00 97.56 212 ARG A C 1
ATOM 1604 O O . ARG A 1 212 ? 0.724 11.288 -11.857 1.00 97.56 212 ARG A O 1
ATOM 1611 N N . ARG A 1 213 ? 1.214 10.924 -9.706 1.00 96.62 213 ARG A N 1
ATOM 1612 C CA . ARG A 1 213 ? 2.661 10.921 -9.938 1.00 96.62 213 ARG A CA 1
ATOM 1613 C C . ARG A 1 213 ? 3.108 9.779 -10.852 1.00 96.62 213 ARG A C 1
ATOM 1615 O O . ARG A 1 213 ? 4.042 9.961 -11.633 1.00 96.62 213 ARG A O 1
ATOM 1622 N N . LEU A 1 214 ? 2.493 8.605 -10.732 1.00 95.81 214 LEU A N 1
ATOM 1623 C CA . LEU A 1 214 ? 2.810 7.451 -11.569 1.00 95.81 214 LEU A CA 1
ATOM 1624 C C . LEU A 1 214 ? 2.214 7.568 -12.976 1.00 95.81 214 LEU A C 1
ATOM 1626 O O . LEU A 1 214 ? 2.842 7.083 -13.911 1.00 95.81 214 LEU A O 1
ATOM 1630 N N . GLU A 1 215 ? 1.066 8.221 -13.157 1.00 93.62 215 GLU A N 1
ATOM 1631 C CA . GLU A 1 215 ? 0.474 8.466 -14.485 1.00 93.62 215 GLU A CA 1
ATOM 1632 C C . GLU A 1 215 ? 1.406 9.262 -15.406 1.00 93.62 215 GLU A C 1
ATOM 1634 O O . GLU A 1 215 ? 1.513 8.951 -16.596 1.00 93.62 215 GLU A O 1
ATOM 1639 N N . ASP A 1 216 ? 2.130 10.228 -14.840 1.00 89.25 216 ASP A N 1
ATOM 1640 C CA . ASP A 1 216 ? 3.074 11.081 -15.567 1.00 89.25 216 ASP A CA 1
ATOM 1641 C C . ASP A 1 216 ? 4.464 10.443 -15.757 1.00 89.25 216 ASP A C 1
ATOM 1643 O O . ASP A 1 216 ? 5.301 10.959 -16.506 1.00 89.25 216 ASP A O 1
ATOM 1647 N N . ALA A 1 217 ? 4.742 9.323 -15.084 1.00 91.88 217 ALA A N 1
ATOM 1648 C CA . ALA A 1 217 ? 6.056 8.694 -15.094 1.00 91.88 217 ALA A CA 1
ATOM 1649 C C . ALA A 1 217 ? 6.322 7.889 -16.379 1.00 91.88 217 ALA A C 1
ATOM 1651 O O . ALA A 1 217 ? 5.427 7.354 -17.037 1.00 91.88 217 ALA A O 1
ATOM 1652 N N . ASP A 1 218 ? 7.602 7.721 -16.716 1.00 92.06 218 ASP A N 1
ATOM 1653 C CA . ASP A 1 218 ? 8.005 6.695 -17.678 1.00 92.06 218 ASP A CA 1
ATOM 1654 C C . ASP A 1 218 ? 7.921 5.311 -16.988 1.00 92.06 218 ASP A C 1
ATOM 1656 O O . ASP A 1 218 ? 8.618 5.107 -15.993 1.00 92.06 218 ASP A O 1
ATOM 1660 N N . PRO A 1 219 ? 7.133 4.314 -17.459 1.00 92.12 219 PRO A N 1
ATOM 1661 C CA . PRO A 1 219 ? 7.100 2.957 -16.894 1.00 92.12 219 PRO A CA 1
ATOM 1662 C C . PRO A 1 219 ? 8.446 2.273 -16.710 1.00 92.12 219 PRO A C 1
ATOM 1664 O O . PRO A 1 219 ? 8.527 1.357 -15.888 1.00 92.12 219 PRO A O 1
ATOM 1667 N N . HIS A 1 220 ? 9.467 2.643 -17.478 1.00 93.38 220 HIS A N 1
ATOM 1668 C CA . HIS A 1 220 ? 10.812 2.093 -17.375 1.00 93.38 220 HIS A CA 1
ATOM 1669 C C . HIS A 1 220 ? 11.720 2.900 -16.446 1.00 93.38 220 HIS A C 1
ATOM 1671 O O . HIS A 1 220 ? 12.800 2.407 -16.107 1.00 93.38 220 HIS A O 1
ATOM 1677 N N . GLN A 1 221 ? 11.280 4.077 -15.983 1.00 93.75 221 GLN A N 1
ATOM 1678 C CA . GLN A 1 221 ? 12.004 4.885 -15.008 1.00 93.75 221 GLN A CA 1
ATOM 1679 C C . GLN A 1 221 ? 12.384 4.031 -13.803 1.00 93.75 221 GLN A C 1
ATOM 1681 O O . GLN A 1 221 ? 11.541 3.349 -13.216 1.00 93.75 221 GLN A O 1
ATOM 1686 N N . ARG A 1 222 ? 13.669 4.074 -13.448 1.00 95.31 222 ARG A N 1
ATOM 1687 C CA . ARG A 1 222 ? 14.211 3.420 -12.261 1.00 95.31 222 ARG A CA 1
ATOM 1688 C C . ARG A 1 222 ? 13.959 4.306 -11.049 1.00 95.31 222 ARG A C 1
ATOM 1690 O O . ARG A 1 222 ? 14.306 5.484 -11.063 1.00 95.31 222 ARG A O 1
ATOM 1697 N N . LEU A 1 223 ? 13.307 3.724 -10.056 1.00 94.00 223 LEU A N 1
ATOM 1698 C CA . LEU A 1 223 ? 12.843 4.352 -8.831 1.00 94.00 223 LEU A CA 1
ATOM 1699 C C . LEU A 1 223 ? 13.505 3.652 -7.652 1.00 94.00 223 LEU A C 1
ATOM 1701 O O . LEU A 1 223 ? 13.498 2.419 -7.602 1.00 94.00 223 LEU A O 1
ATOM 1705 N N . ASP A 1 224 ? 14.065 4.426 -6.729 1.00 92.25 224 ASP A N 1
ATOM 1706 C CA . ASP A 1 224 ? 14.645 3.888 -5.501 1.00 92.25 224 ASP A CA 1
ATOM 1707 C C . ASP A 1 224 ? 13.543 3.263 -4.649 1.00 92.25 224 ASP A C 1
ATOM 1709 O O . ASP A 1 224 ? 12.450 3.808 -4.506 1.00 92.25 224 ASP A O 1
ATOM 1713 N N . TRP A 1 225 ? 13.791 2.090 -4.099 1.00 89.19 225 TRP A N 1
ATOM 1714 C CA . TRP A 1 225 ? 12.830 1.406 -3.254 1.00 89.19 225 TRP A CA 1
ATOM 1715 C C . TRP A 1 225 ? 13.528 0.773 -2.063 1.00 89.19 225 TRP A C 1
ATOM 1717 O O . TRP A 1 225 ? 14.754 0.792 -1.971 1.00 89.19 225 TRP A O 1
ATOM 1727 N N . VAL A 1 226 ? 12.722 0.225 -1.150 1.00 72.12 226 VAL A N 1
ATOM 1728 C CA . VAL A 1 226 ? 13.149 -0.299 0.154 1.00 72.12 226 VAL A CA 1
ATOM 1729 C C . VAL A 1 226 ? 14.410 -1.147 0.058 1.00 72.12 226 VAL A C 1
ATOM 1731 O O . VAL A 1 226 ? 15.281 -1.046 0.917 1.00 72.12 226 VAL A O 1
ATOM 1734 N N . ALA A 1 227 ? 14.547 -1.935 -1.006 1.00 72.81 227 ALA A N 1
ATOM 1735 C CA . ALA A 1 227 ? 15.831 -2.521 -1.300 1.00 72.81 227 ALA A CA 1
ATOM 1736 C C . ALA A 1 227 ? 16.088 -2.598 -2.816 1.00 72.81 227 ALA A C 1
ATOM 1738 O O . ALA A 1 227 ? 15.472 -3.350 -3.581 1.00 72.81 227 ALA A O 1
ATOM 1739 N N . GLY A 1 228 ? 16.994 -1.710 -3.233 1.00 84.00 228 GLY A N 1
ATOM 1740 C CA . GLY A 1 228 ? 17.402 -1.483 -4.609 1.00 84.00 228 GLY A CA 1
ATOM 1741 C C . GLY A 1 228 ? 16.436 -0.601 -5.390 1.00 84.00 228 GLY A C 1
ATOM 1742 O O . GLY A 1 228 ? 15.772 0.271 -4.846 1.00 84.00 228 GLY A O 1
ATOM 1743 N N . GLN A 1 229 ? 16.377 -0.820 -6.699 1.00 89.38 229 GLN A N 1
ATOM 1744 C CA . GLN A 1 229 ? 15.518 -0.058 -7.598 1.00 89.38 229 GLN A CA 1
ATOM 1745 C C . GLN A 1 229 ? 14.430 -0.918 -8.251 1.00 89.38 229 GLN A C 1
ATOM 1747 O O . GLN A 1 229 ? 14.662 -2.070 -8.640 1.00 89.38 229 GLN A O 1
ATOM 1752 N N . LEU A 1 230 ? 13.267 -0.318 -8.495 1.00 91.69 230 LEU A N 1
ATOM 1753 C CA . LEU A 1 230 ? 12.177 -0.879 -9.297 1.00 91.69 230 LEU A CA 1
ATOM 1754 C C . LEU A 1 230 ? 11.908 -0.003 -10.524 1.00 91.69 230 LEU A C 1
ATOM 1756 O O . LEU A 1 230 ? 12.234 1.176 -10.544 1.00 91.69 230 LEU A O 1
ATOM 1760 N N . SER A 1 231 ? 11.324 -0.577 -11.580 1.00 94.88 231 SER A N 1
ATOM 1761 C CA . SER A 1 231 ? 10.743 0.253 -12.649 1.00 94.88 231 SER A CA 1
ATOM 1762 C C . SER A 1 231 ? 9.410 0.848 -12.186 1.00 94.88 231 SER A C 1
ATOM 1764 O O . SER A 1 231 ? 8.723 0.175 -11.418 1.00 94.88 231 SER A O 1
ATOM 1766 N N . ALA A 1 232 ? 8.995 2.021 -12.671 1.00 96.12 232 ALA A N 1
ATOM 1767 C CA . ALA A 1 232 ? 7.723 2.642 -12.270 1.00 96.12 232 ALA A CA 1
ATOM 1768 C C . ALA A 1 232 ? 6.513 1.702 -12.437 1.00 96.12 232 ALA A C 1
ATOM 1770 O O . ALA A 1 232 ? 5.697 1.572 -11.527 1.00 96.12 232 ALA A O 1
ATOM 1771 N N . ARG A 1 233 ? 6.455 0.923 -13.529 1.00 95.69 233 ARG A N 1
ATOM 1772 C CA . ARG A 1 233 ? 5.408 -0.104 -13.715 1.00 95.69 233 ARG A CA 1
ATOM 1773 C C . ARG A 1 233 ? 5.461 -1.239 -12.688 1.00 95.69 233 ARG A C 1
ATOM 1775 O O . ARG A 1 233 ? 4.433 -1.819 -12.361 1.00 95.69 233 ARG A O 1
ATOM 1782 N N . SER A 1 234 ? 6.660 -1.600 -12.227 1.00 95.44 234 SER A N 1
ATOM 1783 C CA . SER A 1 234 ? 6.831 -2.620 -11.188 1.00 95.44 234 SER A CA 1
ATOM 1784 C C . SER A 1 234 ? 6.422 -2.068 -9.836 1.00 95.44 234 SER A C 1
ATOM 1786 O O . SER A 1 234 ? 5.727 -2.770 -9.122 1.00 95.44 234 SER A O 1
ATOM 1788 N N . LEU A 1 235 ? 6.795 -0.823 -9.521 1.00 96.69 235 LEU A N 1
ATOM 1789 C CA . LEU A 1 235 ? 6.366 -0.164 -8.293 1.00 96.69 235 LEU A CA 1
ATOM 1790 C C . LEU A 1 235 ? 4.838 -0.071 -8.240 1.00 96.69 235 LEU A C 1
ATOM 1792 O O . LEU A 1 235 ? 4.253 -0.512 -7.262 1.00 96.69 235 LEU A O 1
ATOM 1796 N N . ALA A 1 236 ? 4.184 0.382 -9.314 1.00 98.00 236 ALA A N 1
ATOM 1797 C CA . ALA A 1 236 ? 2.724 0.429 -9.395 1.00 98.00 236 ALA A CA 1
ATOM 1798 C C . ALA A 1 236 ? 2.078 -0.950 -9.139 1.00 98.00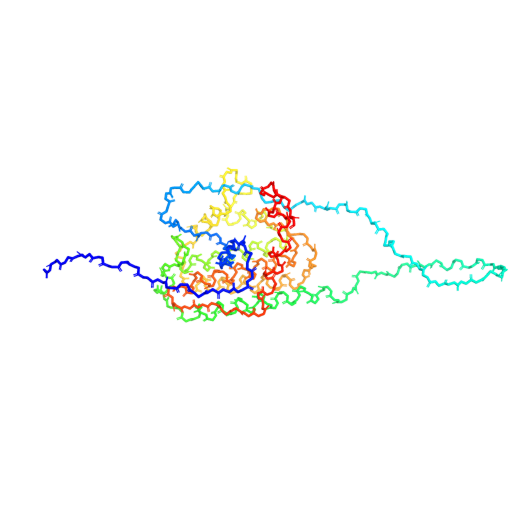 236 ALA A C 1
ATOM 1800 O O . ALA A 1 236 ? 1.169 -1.068 -8.324 1.00 98.00 236 ALA A O 1
ATOM 1801 N N . ALA A 1 237 ? 2.597 -2.020 -9.756 1.00 97.69 237 ALA A N 1
ATOM 1802 C CA . ALA A 1 237 ? 2.111 -3.381 -9.511 1.00 97.69 237 ALA A CA 1
ATOM 1803 C C . ALA A 1 237 ? 2.386 -3.876 -8.075 1.00 97.69 237 ALA A C 1
ATOM 1805 O O . ALA A 1 237 ? 1.543 -4.561 -7.498 1.00 97.69 237 ALA A O 1
ATOM 1806 N N . THR A 1 238 ? 3.528 -3.513 -7.481 1.00 96.62 238 THR A N 1
ATOM 1807 C CA . THR A 1 238 ? 3.832 -3.793 -6.068 1.00 96.62 238 THR A CA 1
ATOM 1808 C C . THR A 1 238 ? 2.819 -3.110 -5.154 1.00 96.62 238 THR A C 1
ATOM 1810 O O . THR A 1 238 ? 2.331 -3.736 -4.221 1.00 96.62 238 THR A O 1
ATOM 1813 N N . ARG A 1 239 ? 2.441 -1.862 -5.453 1.00 98.25 239 ARG A N 1
ATOM 1814 C CA . ARG A 1 239 ? 1.426 -1.123 -4.691 1.00 98.25 239 ARG A CA 1
ATOM 1815 C C . ARG A 1 239 ? 0.039 -1.761 -4.781 1.00 98.25 239 ARG A C 1
ATOM 1817 O O . ARG A 1 239 ? -0.663 -1.774 -3.774 1.00 98.25 239 ARG A O 1
ATOM 1824 N N . ILE A 1 240 ? -0.336 -2.343 -5.929 1.00 98.56 240 ILE A N 1
ATOM 1825 C CA . ILE A 1 240 ? -1.573 -3.143 -6.043 1.00 98.56 240 ILE A CA 1
ATOM 1826 C C . ILE A 1 240 ? -1.501 -4.347 -5.103 1.00 98.56 240 ILE A C 1
ATOM 1828 O O . ILE A 1 240 ? -2.435 -4.579 -4.342 1.00 98.56 240 ILE A O 1
ATOM 1832 N N . ALA A 1 241 ? -0.393 -5.096 -5.144 1.00 97.94 241 ALA A N 1
ATOM 1833 C CA . ALA A 1 241 ? -0.210 -6.282 -4.311 1.00 97.94 241 ALA A CA 1
ATOM 1834 C C . ALA A 1 241 ? -0.303 -5.939 -2.818 1.00 97.94 241 ALA A C 1
ATOM 1836 O O . ALA A 1 241 ? -1.051 -6.579 -2.089 1.00 97.94 241 ALA A O 1
ATOM 1837 N N . GLU A 1 242 ? 0.408 -4.901 -2.384 1.00 97.62 242 GLU A N 1
ATOM 1838 C CA . GLU A 1 242 ? 0.418 -4.451 -0.992 1.00 97.62 242 GLU A CA 1
ATOM 1839 C C . GLU A 1 242 ? -0.965 -3.968 -0.539 1.00 97.62 242 GLU A C 1
ATOM 1841 O O . GLU A 1 242 ? -1.446 -4.390 0.509 1.00 97.62 242 GLU A O 1
ATOM 1846 N N . THR A 1 243 ? -1.652 -3.169 -1.364 1.00 98.62 243 THR A N 1
ATOM 1847 C CA . THR A 1 243 ? -3.008 -2.696 -1.044 1.00 98.62 243 THR A CA 1
ATOM 1848 C C . THR A 1 243 ? -3.998 -3.857 -0.958 1.00 98.62 243 THR A C 1
ATOM 1850 O O . THR A 1 243 ? -4.796 -3.894 -0.031 1.00 98.62 243 THR A O 1
ATOM 1853 N N . TRP A 1 244 ? -3.959 -4.820 -1.887 1.00 98.56 244 TRP A N 1
ATOM 1854 C CA . TRP A 1 244 ? -4.885 -5.959 -1.873 1.00 98.56 244 TRP A CA 1
ATOM 1855 C C . TRP A 1 244 ? -4.652 -6.886 -0.675 1.00 98.56 244 TRP A C 1
ATOM 1857 O O . TRP A 1 244 ? -5.612 -7.319 -0.040 1.00 98.56 244 TRP A O 1
ATOM 1867 N N . ILE A 1 245 ? -3.390 -7.163 -0.330 1.00 97.75 245 ILE A N 1
ATOM 1868 C CA . ILE A 1 245 ? -3.067 -8.017 0.820 1.00 97.75 245 ILE A CA 1
ATOM 1869 C C . ILE A 1 245 ? -3.527 -7.350 2.118 1.00 97.75 245 ILE A C 1
ATOM 1871 O O . ILE A 1 245 ? -4.278 -7.957 2.882 1.00 97.75 245 ILE A O 1
ATOM 1875 N N . HIS A 1 246 ? -3.174 -6.080 2.316 1.00 98.56 246 HIS A N 1
ATOM 1876 C CA . HIS A 1 246 ? -3.544 -5.351 3.525 1.00 98.56 246 HIS A CA 1
ATOM 1877 C C . HIS A 1 246 ? -5.025 -4.978 3.591 1.00 98.56 246 HIS A C 1
ATOM 1879 O O . HIS A 1 246 ? -5.561 -4.834 4.685 1.00 98.56 246 HIS A O 1
ATOM 1885 N N . ALA A 1 247 ? -5.730 -4.911 2.459 1.00 98.44 247 ALA A N 1
ATOM 1886 C CA . ALA A 1 247 ? -7.188 -4.856 2.467 1.00 98.44 247 ALA A CA 1
ATOM 1887 C C . ALA A 1 247 ? -7.783 -6.123 3.105 1.00 98.44 247 ALA A C 1
ATOM 1889 O O . ALA A 1 247 ? -8.722 -6.028 3.890 1.00 98.44 247 ALA A O 1
ATOM 1890 N N . GLY A 1 248 ? -7.205 -7.300 2.843 1.00 98.31 248 GLY A N 1
ATOM 1891 C CA . GLY A 1 248 ? -7.562 -8.531 3.551 1.00 98.31 248 GLY A CA 1
ATOM 1892 C C . GLY A 1 248 ? -7.213 -8.486 5.042 1.00 98.31 248 GLY A C 1
ATOM 1893 O O . GLY A 1 248 ? -8.000 -8.952 5.863 1.00 98.31 248 GLY A O 1
ATOM 1894 N N . ASP A 1 249 ? -6.070 -7.896 5.404 1.00 98.50 249 ASP A N 1
ATOM 1895 C CA . ASP A 1 249 ? -5.654 -7.786 6.808 1.00 98.50 249 ASP A CA 1
ATOM 1896 C C . ASP A 1 249 ? -6.546 -6.841 7.625 1.00 98.50 249 ASP A C 1
ATOM 1898 O O . ASP A 1 249 ? -6.842 -7.126 8.787 1.00 98.50 249 ASP A O 1
ATOM 1902 N N . VAL A 1 250 ? -6.995 -5.745 7.007 1.00 98.44 250 VAL A N 1
ATOM 1903 C CA . VAL A 1 250 ? -7.970 -4.795 7.563 1.00 98.44 250 VAL A CA 1
ATOM 1904 C C . VAL A 1 250 ? -9.383 -5.380 7.577 1.00 98.44 250 VAL A C 1
ATOM 1906 O O . VAL A 1 250 ? -10.148 -5.109 8.496 1.00 98.44 250 VAL A O 1
ATOM 1909 N N . GLY A 1 251 ? -9.738 -6.176 6.568 1.00 98.31 251 GLY A N 1
ATOM 1910 C CA . GLY A 1 251 ? -11.062 -6.774 6.411 1.00 98.31 251 GLY A CA 1
ATOM 1911 C C . GLY A 1 251 ? -11.386 -7.902 7.385 1.00 98.31 251 GLY A C 1
ATOM 1912 O O . GLY A 1 251 ? -12.558 -8.109 7.704 1.00 98.31 251 GLY A O 1
ATOM 1913 N N . GLU A 1 252 ? -10.362 -8.611 7.867 1.00 97.75 252 GLU A N 1
ATOM 1914 C CA . GLU A 1 252 ? -10.483 -9.773 8.757 1.00 97.75 252 GLU A CA 1
ATOM 1915 C C . GLU A 1 252 ? -11.449 -9.555 9.937 1.00 97.75 252 GLU A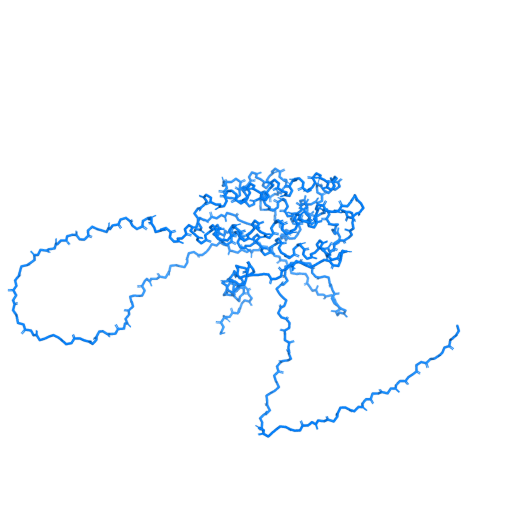 C 1
ATOM 1917 O O . GLU A 1 252 ? -12.424 -10.311 10.023 1.00 97.75 252 GLU A O 1
ATOM 1922 N N . PRO A 1 253 ? -11.304 -8.502 10.770 1.00 97.75 253 PRO A N 1
ATOM 1923 C CA . PRO A 1 253 ? -12.194 -8.292 11.912 1.00 97.75 253 PRO A CA 1
ATOM 1924 C C . PRO A 1 253 ? -13.663 -8.080 11.511 1.00 97.75 253 PRO A C 1
ATOM 1926 O O . PRO A 1 253 ? -14.566 -8.261 12.334 1.00 97.75 253 PRO A O 1
ATOM 1929 N N . PHE A 1 254 ? -13.932 -7.713 10.258 1.00 97.69 254 PHE A N 1
ATOM 1930 C CA . PHE A 1 254 ? -15.265 -7.426 9.725 1.00 97.69 254 PHE A CA 1
ATOM 1931 C C . PHE A 1 254 ? -15.834 -8.568 8.874 1.00 97.69 254 PHE A C 1
ATOM 1933 O O . PHE A 1 254 ? -16.888 -8.397 8.264 1.00 97.69 254 PHE A O 1
ATOM 1940 N N . ALA A 1 255 ? -15.141 -9.713 8.801 1.00 97.12 255 ALA A N 1
ATOM 1941 C CA . ALA A 1 255 ? -15.446 -10.793 7.861 1.00 97.12 255 ALA A CA 1
ATOM 1942 C C . ALA A 1 255 ? -15.565 -10.299 6.402 1.00 97.12 255 ALA A C 1
ATOM 1944 O O . ALA A 1 255 ? -16.310 -10.858 5.595 1.00 97.12 255 ALA A O 1
ATOM 1945 N N . TRP A 1 256 ? -14.825 -9.237 6.068 1.00 97.94 256 TRP A N 1
ATOM 1946 C CA . TRP A 1 256 ? -14.773 -8.654 4.737 1.00 97.94 256 TRP A CA 1
ATOM 1947 C C . TRP A 1 256 ? -13.549 -9.179 3.988 1.00 97.94 256 TRP A C 1
ATOM 1949 O O . TRP A 1 256 ? -12.458 -9.283 4.547 1.00 97.94 256 TRP A O 1
ATOM 1959 N N . VAL A 1 257 ? -13.724 -9.506 2.708 1.00 95.19 257 VAL A N 1
ATOM 1960 C CA . VAL A 1 257 ? -12.658 -10.034 1.849 1.00 95.19 257 VAL A CA 1
ATOM 1961 C C . VAL A 1 257 ? -12.593 -9.188 0.575 1.00 95.19 257 VAL A C 1
ATOM 1963 O O . VAL A 1 257 ? -13.633 -9.026 -0.071 1.00 95.19 257 VAL A O 1
ATOM 1966 N N . PRO A 1 258 ? -11.411 -8.674 0.180 1.00 95.38 258 PRO A N 1
ATOM 1967 C CA . PRO A 1 258 ? -11.274 -7.916 -1.059 1.00 95.38 258 PRO A CA 1
ATOM 1968 C C . PRO A 1 258 ? -11.569 -8.808 -2.267 1.00 95.38 258 PRO A C 1
ATOM 1970 O O . PRO A 1 258 ? -11.161 -9.975 -2.316 1.00 95.38 258 PRO A O 1
ATOM 1973 N N . ALA A 1 259 ? -12.252 -8.267 -3.273 1.00 94.44 259 ALA A N 1
ATOM 1974 C CA . ALA A 1 259 ? -12.612 -9.034 -4.454 1.00 94.44 259 ALA A CA 1
ATOM 1975 C C . ALA A 1 259 ? -11.362 -9.416 -5.266 1.00 94.44 259 ALA A C 1
ATOM 1977 O O . ALA A 1 259 ? -10.479 -8.599 -5.535 1.00 94.44 259 ALA A O 1
ATOM 1978 N N . ALA A 1 260 ? -11.297 -10.673 -5.704 1.00 94.69 260 ALA A N 1
ATOM 1979 C CA . ALA A 1 260 ? -10.251 -11.154 -6.600 1.00 94.69 260 ALA A CA 1
ATOM 1980 C C . ALA A 1 260 ? -10.641 -10.887 -8.063 1.00 94.69 260 ALA A C 1
ATOM 1982 O O . ALA A 1 260 ? -11.116 -11.781 -8.759 1.00 94.69 260 ALA A O 1
ATOM 1983 N N . THR A 1 261 ? -10.495 -9.639 -8.513 1.00 95.50 261 THR A N 1
ATOM 1984 C CA . THR A 1 261 ? -10.838 -9.231 -9.888 1.00 95.50 261 THR A CA 1
ATOM 1985 C C . THR A 1 261 ? -9.634 -9.306 -10.834 1.00 95.50 261 THR A C 1
ATOM 1987 O O . THR A 1 261 ? -8.503 -9.577 -10.417 1.00 95.50 261 THR A O 1
ATOM 1990 N N . ASP A 1 262 ? -9.857 -9.005 -12.117 1.00 94.62 262 ASP A N 1
ATOM 1991 C CA . ASP A 1 262 ? -8.826 -9.022 -13.164 1.00 94.62 262 ASP A CA 1
ATOM 1992 C C . ASP A 1 262 ? -7.622 -8.108 -12.869 1.00 94.62 262 ASP A C 1
ATOM 1994 O O . ASP A 1 262 ? -6.525 -8.348 -13.383 1.00 94.62 262 ASP A O 1
ATOM 1998 N N . ARG A 1 263 ? -7.759 -7.112 -11.977 1.00 94.56 263 ARG A N 1
ATOM 1999 C CA . ARG A 1 263 ? -6.643 -6.252 -11.534 1.00 94.56 263 ARG A CA 1
ATOM 2000 C C . ARG A 1 263 ? -5.492 -7.039 -10.902 1.00 94.56 263 ARG A C 1
ATOM 2002 O O . ARG A 1 263 ? -4.330 -6.632 -11.004 1.00 94.56 263 ARG A O 1
ATOM 2009 N N . LEU A 1 264 ? -5.776 -8.216 -10.333 1.00 95.75 264 LEU A N 1
ATOM 2010 C CA . LEU A 1 264 ? -4.759 -9.114 -9.777 1.00 95.75 264 LEU A CA 1
ATOM 2011 C C . LEU A 1 264 ? -3.848 -9.739 -10.838 1.00 95.75 264 LEU A C 1
ATOM 2013 O O . LEU A 1 264 ? -2.772 -10.237 -10.499 1.00 95.75 264 LEU A O 1
ATOM 2017 N N . TRP A 1 265 ? -4.190 -9.641 -12.125 1.00 96.00 265 TRP A N 1
ATOM 2018 C CA . TRP A 1 265 ? -3.283 -10.026 -13.204 1.00 96.00 265 TRP A CA 1
ATOM 2019 C C . TRP A 1 265 ? -1.937 -9.291 -13.118 1.00 96.00 265 TRP A C 1
ATOM 2021 O O . TRP A 1 265 ? -0.885 -9.882 -13.375 1.00 96.00 265 TRP A O 1
ATOM 2031 N N . HIS A 1 266 ? -1.931 -8.019 -12.702 1.00 95.50 266 HIS A N 1
ATOM 2032 C CA . HIS A 1 266 ? -0.696 -7.250 -12.527 1.00 95.50 266 HIS A CA 1
ATOM 2033 C C . HIS A 1 266 ? 0.193 -7.825 -11.420 1.00 95.50 266 HIS A C 1
ATOM 2035 O O . HIS A 1 266 ? 1.415 -7.888 -11.589 1.00 95.50 266 HIS A O 1
ATOM 2041 N N . VAL A 1 267 ? -0.420 -8.304 -10.336 1.00 95.75 267 VAL A N 1
ATOM 2042 C CA . VAL A 1 267 ? 0.259 -8.957 -9.210 1.00 95.75 267 VAL A CA 1
ATOM 2043 C C . VAL A 1 267 ? 0.807 -10.317 -9.636 1.00 95.75 267 VAL A C 1
ATOM 2045 O O . VAL A 1 267 ? 1.994 -10.585 -9.455 1.00 95.75 267 VAL A O 1
ATOM 2048 N N . ALA A 1 268 ? -0.010 -11.143 -10.294 1.00 95.69 268 ALA A N 1
ATOM 2049 C CA . ALA A 1 268 ? 0.413 -12.444 -10.811 1.00 95.69 268 ALA A CA 1
ATOM 2050 C C . ALA A 1 268 ? 1.579 -12.310 -11.804 1.00 95.69 268 ALA A C 1
ATOM 2052 O O . ALA A 1 268 ? 2.573 -13.035 -11.727 1.00 95.69 268 ALA A O 1
ATOM 2053 N N . ARG A 1 269 ? 1.510 -11.324 -12.707 1.00 94.00 269 ARG A N 1
ATOM 2054 C CA . ARG A 1 269 ? 2.593 -11.027 -13.650 1.00 94.00 269 ARG A CA 1
ATOM 2055 C C . ARG A 1 269 ? 3.858 -10.548 -12.946 1.00 94.00 269 ARG A C 1
ATOM 2057 O O . ARG A 1 269 ? 4.952 -10.907 -13.385 1.00 94.00 269 ARG A O 1
ATOM 2064 N N . LEU A 1 270 ? 3.736 -9.715 -11.911 1.00 93.38 270 LEU A N 1
ATOM 2065 C CA . LEU A 1 270 ? 4.876 -9.279 -11.107 1.00 93.38 270 LEU A CA 1
ATOM 2066 C C . LEU A 1 270 ? 5.549 -10.486 -10.445 1.00 93.38 270 LEU A C 1
ATOM 2068 O O . LEU A 1 270 ? 6.745 -10.673 -10.654 1.00 93.38 270 LEU A O 1
ATOM 2072 N N . ALA A 1 271 ? 4.776 -11.328 -9.753 1.00 93.19 271 ALA A N 1
ATOM 2073 C CA . ALA A 1 271 ? 5.261 -12.536 -9.087 1.00 93.19 271 ALA A CA 1
ATOM 2074 C C . ALA A 1 271 ? 5.956 -13.499 -10.064 1.00 93.19 271 ALA A C 1
ATOM 2076 O O . ALA A 1 271 ? 7.073 -13.943 -9.817 1.00 93.19 271 ALA A O 1
ATOM 2077 N N . TRP A 1 272 ? 5.351 -13.757 -11.228 1.00 94.06 272 TRP A N 1
ATOM 2078 C CA . TRP A 1 272 ? 5.968 -14.585 -12.267 1.00 94.06 272 TRP A CA 1
ATOM 2079 C C . TRP A 1 272 ? 7.320 -14.023 -12.726 1.00 94.06 272 TRP A C 1
ATOM 2081 O O . TRP A 1 272 ? 8.305 -14.747 -12.860 1.00 94.06 272 TRP A O 1
ATOM 2091 N N . ARG A 1 273 ? 7.398 -12.704 -12.944 1.00 90.88 273 ARG A N 1
ATOM 2092 C CA . ARG A 1 273 ? 8.631 -12.046 -13.399 1.00 90.88 273 ARG A CA 1
ATOM 2093 C C . ARG A 1 273 ? 9.724 -11.989 -12.336 1.00 90.88 273 ARG A C 1
ATOM 2095 O O . ARG A 1 273 ? 10.877 -11.778 -12.709 1.00 90.88 273 ARG A O 1
ATOM 2102 N N . THR A 1 274 ? 9.390 -12.144 -11.058 1.00 88.50 274 THR A N 1
ATOM 2103 C CA . THR A 1 274 ? 10.362 -12.175 -9.959 1.00 88.50 274 THR A CA 1
ATOM 2104 C C . THR A 1 274 ? 10.806 -13.591 -9.590 1.00 88.50 274 THR A C 1
ATOM 2106 O O . THR A 1 274 ? 11.742 -13.721 -8.805 1.00 88.50 274 THR A O 1
ATOM 2109 N N . LEU A 1 275 ? 10.244 -14.648 -10.196 1.00 90.44 275 LEU A N 1
ATOM 2110 C CA . LEU A 1 275 ? 10.674 -16.032 -9.950 1.00 90.44 275 LEU A CA 1
ATOM 2111 C C . LEU A 1 275 ? 12.174 -16.264 -10.194 1.00 90.44 275 LEU A C 1
ATOM 2113 O O . LEU A 1 275 ? 12.817 -16.770 -9.277 1.00 90.44 275 LEU A O 1
ATOM 2117 N N . PRO A 1 276 ? 12.787 -15.861 -11.331 1.00 88.75 276 PRO A N 1
ATOM 2118 C CA . PRO A 1 276 ? 14.224 -16.074 -11.526 1.00 88.75 276 PRO A CA 1
ATOM 2119 C C . PRO A 1 276 ? 15.068 -15.444 -10.412 1.00 88.75 276 PRO A C 1
ATOM 2121 O O . PRO A 1 276 ? 16.041 -16.029 -9.949 1.00 88.75 276 PRO A O 1
ATOM 2124 N N . TYR A 1 277 ? 14.654 -14.266 -9.938 1.00 81.38 277 TYR A N 1
ATOM 2125 C CA . TYR A 1 277 ? 15.301 -13.575 -8.830 1.00 81.38 277 TYR A CA 1
ATOM 2126 C C . TYR A 1 277 ? 15.132 -14.325 -7.501 1.00 81.38 277 TYR A C 1
ATOM 2128 O O . TYR A 1 277 ? 16.103 -14.504 -6.768 1.00 81.38 277 TYR A O 1
ATOM 2136 N N . ALA A 1 278 ? 13.919 -14.793 -7.195 1.00 86.12 278 ALA A N 1
ATOM 2137 C CA . ALA A 1 278 ? 13.643 -15.560 -5.984 1.00 86.12 278 ALA A CA 1
ATOM 2138 C C . ALA A 1 278 ? 14.446 -16.872 -5.941 1.00 86.12 278 ALA A C 1
ATOM 2140 O O . ALA A 1 278 ? 15.008 -17.216 -4.902 1.00 86.12 278 ALA A O 1
ATOM 2141 N N . PHE A 1 279 ? 14.562 -17.563 -7.077 1.00 89.31 279 PHE A N 1
ATOM 2142 C CA . PHE A 1 279 ? 15.386 -18.765 -7.212 1.00 89.31 279 PHE A CA 1
ATOM 2143 C C . PHE A 1 279 ? 16.872 -18.451 -7.021 1.00 89.31 279 PHE A C 1
ATOM 2145 O O . PHE A 1 279 ? 17.516 -19.087 -6.187 1.00 89.31 279 PHE A O 1
ATOM 2152 N N . ALA A 1 280 ? 17.389 -17.412 -7.684 1.00 87.69 280 ALA A N 1
ATOM 2153 C CA . ALA A 1 280 ? 18.779 -16.989 -7.527 1.00 87.69 280 ALA A CA 1
ATOM 2154 C C . ALA A 1 280 ? 19.126 -16.649 -6.065 1.00 87.69 280 ALA A C 1
ATOM 2156 O O . ALA A 1 280 ? 20.147 -17.104 -5.554 1.00 87.69 280 ALA A O 1
ATOM 2157 N N . ARG A 1 281 ? 18.250 -15.925 -5.349 1.00 79.44 281 ARG A N 1
ATOM 2158 C CA . ARG A 1 281 ? 18.412 -15.663 -3.904 1.00 79.44 281 ARG A CA 1
ATOM 2159 C C . ARG A 1 281 ? 18.453 -16.929 -3.058 1.00 79.44 281 ARG A C 1
ATOM 2161 O O . ARG A 1 281 ? 19.138 -16.959 -2.043 1.00 79.44 281 ARG A O 1
ATOM 2168 N N . ALA A 1 282 ? 17.676 -17.940 -3.434 1.00 88.25 282 ALA A N 1
ATOM 2169 C CA . ALA A 1 282 ? 17.633 -19.216 -2.736 1.00 88.25 282 ALA A CA 1
ATOM 2170 C C . ALA A 1 282 ? 18.819 -20.131 -3.097 1.00 88.25 282 ALA A C 1
ATOM 2172 O O . ALA A 1 282 ? 18.849 -21.275 -2.645 1.00 88.25 282 ALA A O 1
ATOM 2173 N N . GLY A 1 283 ? 19.761 -19.663 -3.928 1.00 91.69 283 GLY A N 1
ATOM 2174 C CA . GLY A 1 283 ? 20.861 -20.475 -4.449 1.00 91.69 283 GLY A CA 1
ATOM 2175 C C . GLY A 1 283 ? 20.383 -21.593 -5.378 1.00 91.69 283 GLY A C 1
ATOM 2176 O O . GLY A 1 283 ? 21.007 -22.649 -5.435 1.00 91.69 283 GLY A O 1
ATOM 2177 N N . ARG A 1 284 ? 19.244 -21.401 -6.056 1.00 91.50 284 ARG A N 1
ATOM 2178 C CA . ARG A 1 284 ? 18.613 -22.386 -6.944 1.00 91.50 284 ARG A CA 1
ATOM 2179 C C . ARG A 1 284 ? 18.547 -21.860 -8.372 1.00 91.50 284 ARG A C 1
ATOM 2181 O O . ARG A 1 284 ? 18.404 -20.660 -8.594 1.00 91.50 284 ARG A O 1
ATOM 2188 N N . GLU A 1 285 ? 18.575 -22.770 -9.337 1.00 87.62 285 GLU A N 1
ATOM 2189 C CA . GLU A 1 285 ? 18.256 -22.454 -10.729 1.00 87.62 285 GLU A CA 1
ATOM 2190 C C . GLU A 1 285 ? 16.765 -22.652 -10.989 1.00 87.62 285 GLU A C 1
ATOM 2192 O O . GLU A 1 285 ? 16.145 -23.580 -10.464 1.00 87.62 285 GLU A O 1
ATOM 2197 N N . LEU A 1 286 ? 16.184 -21.759 -11.790 1.00 84.12 286 LEU A N 1
ATOM 2198 C CA . LEU A 1 286 ? 14.817 -21.913 -12.267 1.00 84.12 286 LEU A CA 1
ATOM 2199 C C . LEU A 1 286 ? 14.823 -22.963 -13.389 1.00 84.12 286 LEU A C 1
ATOM 2201 O O . LEU A 1 286 ? 15.241 -22.655 -14.504 1.00 84.12 286 LEU A O 1
ATOM 2205 N N . SER A 1 287 ? 14.415 -24.190 -13.057 1.00 79.50 287 SER A N 1
ATOM 2206 C CA . SER A 1 287 ? 14.323 -25.348 -13.963 1.00 79.50 287 SER A CA 1
ATOM 2207 C C . SER A 1 287 ? 12.991 -25.423 -14.696 1.00 79.50 287 SER A C 1
ATOM 2209 O O . SER A 1 287 ? 11.963 -25.276 -13.992 1.00 79.50 287 SER A O 1
#

Foldseek 3Di:
DDDDDDDDDDDDDDDDDPDPDDDPDDPDDPDDPDDDD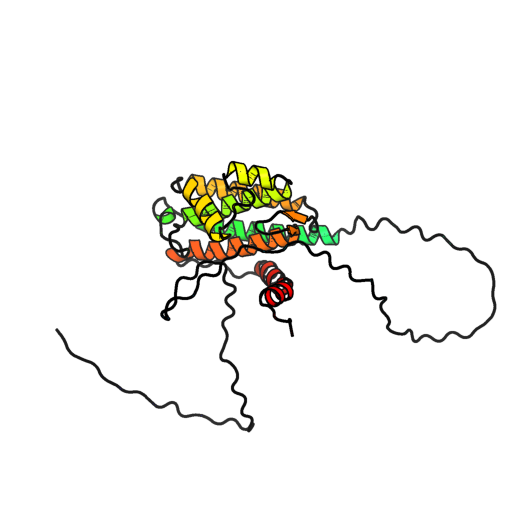DDDDPDDDDDDDADPADDPDDDPPDDPDDDDDDDDDDDDDDDDDDDDPPPPPDPPPPDDPPQLVLLLVLLVLLVVLLVLLLVVLVPDDQVLQQPQFSHPPDGLLLLLLLLLLVLVLLLCQLVVNNCVSCVVLPHDDCPPDHHPVVSSVSSSVVVPPPGSVVSSVSSVVSSVSSSVSLSPDRQQDWTDDPHYTDGSLLSSLVSSVSSQNSSNRSCVVVVDHRDPDPSCVSVVVSVVVCVCVVQVVVVHGDD

Sequence (287 aa):
MGRSWANDLARFRKIPTDTGSTCTGPRLFTWCITASKIGRSCGGPVEKYSSSDIAGAHSCDCPARANRRPHAGQFHPGTPAMLAFRLWRWPAWLHCPGWRRILQAIVAALAEQQAELSGLLSGLDDTDWLRPSRCEGWTVSDVVLHLAQTNELATASASRRMAEALAELGGTPGGRGGTVDDGADLLVARERGRPGPAVRERWTTSGEVLCRRLEDADPHQRLDWVAGQLSARSLAATRIAETWIHAGDVGEPFAWVPAATDRLWHVARLAWRTLPYAFARAGRELS

pLDDT: mean 71.33, std 29.75, range [21.67, 98.75]

Secondary structure (DSSP, 8-state):
------------PPPP-TT-----PPP--------S-----SSS-PPPPP------------------------------------------TT--HHHHHHHHHHHHHHHHHHHHHHHHHHT--TTGGGSB-SSTT-BHHHHHHHHHHHHHHHHHHHTT-HHHHHHHTTPPTT-TT--HHHHHHHHHHHHTT--HHHHHHHHHHHHHHHHHHHHTS-TT-EEE-SSSEEEHHHHHHHHHHHHHHHHHHHHGGGT------GGGHHHHHHHHHHHHHHHHHTT----

Radius of gyration: 26.55 Å; chains: 1; bounding box: 45×63×99 Å